Protein AF-A0AAW0GRR4-F1 (afdb_monomer_lite)

Sequence (316 aa):
MATAVLSPVVAAPPLFTPTDKYPTSPIISSPQASPIPPRPLRERCGVNMSLRLTTTISPVLGPWSPKAYTQPHRVSLPRRRKVTKRYFANIEKDDDETLVEKNETVIDLTEKSTPVFPGAPKEQDSHIQELIPGLFVAFSEGDPNAPQPGDSIEKPYSHVVNIAYPPTSEEEHKGSCNKFIVGYTQRLHITLPSSSRIAEGRPGLGLTDGHLRSIRDFIGEALPHSVASSTEESNIRVLITTPFGRPTDAMCAAGCYLAFVSGQRVESVLSYIDEEEEFLSIWKAEVSGDEMERAQKIAKAWSYLTQIAGPPPKLS

pLDDT: mean 76.17, std 19.94, range [32.03, 98.19]

Radius of gyration: 29.53 Å; chains: 1; bounding box: 97×89×65 Å

Foldseek 3Di:
DDDDDDDDDDDDDDDDDDDDDDDPDDDPDDDPDDDDPDDPPCVVVPDDDDDDDPDPPDPPPDPDDPPDDPPPDPPDDPPPDPPDPPDPPDPDDDDDDDDDDDDDDPDPPPDPPDPPDDPADDPPDQQWDDLFQQEIETADADDPPDDDPPADPVQHAQEEEEEYEDPPPDPPCEQHWDWDDDDNHTYIYGYFHPVQPDPDDQRAARHDLVRLLVLLQRVCVQAFLVNRPDPDRDSHHYYYYHHRSPLQHVLLSVLLNVCLRQVHQSVVSLVVLQPDPPHDPVNHPSYDPVSSVSSRCSSPDDDPCCVVNDDRDPPD

Organism: NCBI:txid2478898

Secondary structure (DSSP, 8-state):
--PPPPPP--PPPP------------------PPPPPPPPHHHHTT----------------------------------------------------------------------PPPPPPTT----EEEETTEEEEE--S-TTSPPTT-BTTB--SEEEEEEPPPTT-STTTT-EEEEEETTEEEEEEE--GGG--SSSPPP----HHHHHHHHHHHHHHS-HHHHT--S--S--EEEEE-TT-HHHHHHHHHHHHHHHH-S-HHHHHHHHHH-TTS-GGGTT-S-HHHHHHHHHHHTS--GGGGTS-SPP---

Structure (mmCIF, N/CA/C/O backbone):
data_AF-A0AAW0GRR4-F1
#
_entry.id   AF-A0AAW0GRR4-F1
#
loop_
_atom_site.group_PDB
_atom_site.id
_atom_site.type_symbol
_atom_site.label_atom_id
_atom_site.label_alt_id
_atom_site.label_comp_id
_atom_site.label_asym_id
_atom_site.label_entity_id
_atom_site.label_seq_id
_atom_site.pdbx_PDB_ins_code
_atom_site.Cartn_x
_atom_site.Cartn_y
_atom_site.Cartn_z
_atom_site.occupancy
_atom_site.B_iso_or_equiv
_atom_site.auth_seq_id
_atom_site.auth_comp_id
_atom_site.auth_asym_id
_atom_site.auth_atom_id
_atom_site.pdbx_PDB_model_num
ATOM 1 N N . MET A 1 1 ? -41.035 -22.185 21.046 1.00 39.38 1 MET A N 1
ATOM 2 C CA . MET A 1 1 ? -39.973 -21.507 20.273 1.00 39.38 1 MET A CA 1
ATOM 3 C C . MET A 1 1 ? -39.499 -22.485 19.219 1.00 39.38 1 MET A C 1
ATOM 5 O O . MET A 1 1 ? -39.148 -23.595 19.589 1.00 39.38 1 MET A O 1
ATOM 9 N N . ALA A 1 2 ? -39.594 -22.130 17.941 1.00 32.03 2 ALA A N 1
ATOM 10 C CA . ALA A 1 2 ? -39.215 -23.009 16.840 1.00 32.03 2 ALA A CA 1
ATOM 11 C C . ALA A 1 2 ? -37.982 -22.428 16.148 1.00 32.03 2 ALA A C 1
ATOM 13 O O . ALA A 1 2 ? -38.023 -21.307 15.646 1.00 32.03 2 ALA A O 1
ATOM 14 N N . THR A 1 3 ? -36.889 -23.181 16.162 1.00 45.88 3 THR A N 1
ATOM 15 C CA . THR A 1 3 ? -35.665 -22.905 15.414 1.00 45.88 3 THR A CA 1
ATOM 16 C C . THR A 1 3 ? -35.687 -23.735 14.135 1.00 45.88 3 THR A C 1
ATOM 18 O O . THR A 1 3 ? -35.803 -24.957 14.182 1.00 45.88 3 THR A O 1
ATOM 21 N N . ALA A 1 4 ? -35.600 -23.066 12.985 1.00 38.34 4 ALA A N 1
ATOM 22 C CA . ALA A 1 4 ? -35.431 -23.708 11.688 1.00 38.34 4 ALA A CA 1
ATOM 23 C C . ALA A 1 4 ? -33.966 -23.573 11.261 1.00 38.34 4 ALA A C 1
ATOM 25 O O . ALA A 1 4 ? -33.446 -22.462 11.164 1.00 38.34 4 ALA A O 1
ATOM 26 N N . VAL A 1 5 ? -33.312 -24.707 11.016 1.00 45.09 5 VAL A N 1
ATOM 27 C CA . VAL A 1 5 ? -31.967 -24.784 10.440 1.00 45.09 5 VAL A CA 1
ATOM 28 C C . VAL A 1 5 ? -32.126 -25.111 8.959 1.00 45.09 5 VAL A C 1
ATOM 30 O O . VAL A 1 5 ? -32.717 -26.129 8.607 1.00 45.09 5 VAL A O 1
ATOM 33 N N . LEU A 1 6 ? -31.626 -24.228 8.095 1.00 44.28 6 LEU A N 1
ATOM 34 C CA . LEU A 1 6 ? -31.531 -24.453 6.654 1.00 44.28 6 LEU A CA 1
ATOM 35 C C . LEU A 1 6 ? -30.116 -24.934 6.331 1.00 44.28 6 LEU A C 1
ATOM 37 O O . LEU A 1 6 ? -29.146 -24.219 6.572 1.00 44.28 6 LEU A O 1
ATOM 41 N N . SER A 1 7 ? -30.009 -26.136 5.772 1.00 39.19 7 SER A N 1
ATOM 42 C CA . SER A 1 7 ? -28.758 -26.679 5.239 1.00 39.19 7 SER A CA 1
ATOM 43 C C . SER A 1 7 ? -28.738 -26.525 3.714 1.00 39.19 7 SER A C 1
ATOM 45 O O . SER A 1 7 ? -29.735 -26.857 3.065 1.00 39.19 7 SER A O 1
ATOM 47 N N . PRO A 1 8 ? -27.641 -26.037 3.110 1.00 47.56 8 PRO A N 1
ATOM 48 C CA . PRO A 1 8 ? -27.531 -25.948 1.661 1.00 47.56 8 PRO A CA 1
ATOM 49 C C . PRO A 1 8 ? -27.324 -27.340 1.050 1.00 47.56 8 PRO A C 1
ATOM 51 O O . PRO A 1 8 ? -26.436 -28.089 1.455 1.00 47.56 8 PRO A O 1
ATOM 54 N N . VAL A 1 9 ? -28.138 -27.674 0.048 1.00 51.00 9 VAL A N 1
ATOM 55 C CA . VAL A 1 9 ? -27.954 -28.867 -0.787 1.00 51.00 9 VAL A CA 1
ATOM 56 C C . VAL A 1 9 ? -26.964 -28.513 -1.893 1.00 51.00 9 VAL A C 1
ATOM 58 O O . VAL A 1 9 ? -27.287 -27.758 -2.808 1.00 51.00 9 VAL A O 1
ATOM 61 N N . VAL A 1 10 ? -25.748 -29.046 -1.799 1.00 50.22 10 VAL A N 1
ATOM 62 C CA . VAL A 1 10 ? -24.740 -28.963 -2.861 1.00 50.22 10 VAL A CA 1
ATOM 63 C C . VAL A 1 10 ? -24.979 -30.127 -3.819 1.00 50.22 10 VAL A C 1
ATOM 65 O O . VAL A 1 10 ? -24.776 -31.285 -3.463 1.00 50.22 10 VAL A O 1
ATOM 68 N N . ALA A 1 11 ? -25.449 -29.829 -5.031 1.00 52.72 11 ALA A N 1
ATOM 69 C CA . ALA A 1 11 ? -25.570 -30.821 -6.092 1.00 52.72 11 ALA A CA 1
ATOM 70 C C . ALA A 1 11 ? -24.181 -31.112 -6.681 1.00 52.72 11 ALA A C 1
ATOM 72 O O . ALA A 1 11 ? -23.520 -30.210 -7.197 1.00 52.72 11 ALA A O 1
ATOM 73 N N . ALA A 1 12 ? -23.737 -32.366 -6.587 1.00 56.03 12 ALA A N 1
ATOM 74 C CA . ALA A 1 12 ? -22.479 -32.805 -7.175 1.00 56.03 12 ALA A CA 1
ATOM 75 C C . ALA A 1 12 ? -22.572 -32.813 -8.716 1.00 56.03 12 ALA A C 1
ATOM 77 O O . ALA A 1 12 ? -23.588 -33.261 -9.260 1.00 56.03 12 ALA A O 1
ATOM 78 N N . PRO A 1 13 ? -21.539 -32.339 -9.436 1.00 62.06 13 PRO A N 1
ATOM 79 C CA . PRO A 1 13 ? -21.505 -32.427 -10.889 1.00 62.06 13 PRO A CA 1
ATOM 80 C C . PRO A 1 13 ? -21.357 -33.891 -11.343 1.00 62.06 13 PRO A C 1
ATOM 82 O O . PRO A 1 13 ? -20.705 -34.687 -10.661 1.00 62.06 13 PRO A O 1
ATOM 85 N N . PRO A 1 14 ? -21.944 -34.268 -12.492 1.00 58.03 14 PRO A N 1
ATOM 86 C CA . PRO A 1 14 ? -21.833 -35.621 -13.016 1.00 58.03 14 PRO A CA 1
ATOM 87 C C . PRO A 1 14 ? -20.387 -35.946 -13.416 1.00 58.03 14 PRO A C 1
ATOM 89 O O . PRO A 1 14 ? -19.713 -35.162 -14.085 1.00 58.03 14 PRO A O 1
ATOM 92 N N . LEU A 1 15 ? -19.935 -37.136 -13.016 1.00 48.69 15 LEU A N 1
ATOM 93 C CA . LEU A 1 15 ? -18.668 -37.740 -13.424 1.00 48.69 15 LEU A CA 1
ATOM 94 C C . LEU A 1 15 ? -18.689 -38.029 -14.932 1.00 48.69 15 LEU A C 1
ATOM 96 O O . LEU A 1 15 ? -19.401 -38.923 -15.390 1.00 48.69 15 LEU A O 1
ATOM 100 N N . PHE A 1 16 ? -17.885 -37.293 -15.699 1.00 48.88 16 PHE A N 1
ATOM 101 C CA . PHE A 1 16 ? -17.581 -37.638 -17.085 1.00 48.88 16 PHE A CA 1
ATOM 102 C C . PHE A 1 16 ? -16.531 -38.749 -17.107 1.00 48.88 16 PHE A C 1
ATOM 104 O O . PHE A 1 16 ? -15.411 -38.568 -16.633 1.00 48.88 16 PHE A O 1
ATOM 111 N N . THR A 1 17 ? -16.892 -39.904 -17.662 1.00 58.47 17 THR A N 1
ATOM 112 C CA . THR A 1 17 ? -15.935 -40.966 -17.981 1.00 58.47 17 THR A CA 1
ATOM 113 C C . THR A 1 17 ? -15.393 -40.744 -19.397 1.00 58.47 17 THR A C 1
ATOM 115 O O . THR A 1 17 ? -16.183 -40.546 -20.326 1.00 58.47 17 THR A O 1
ATOM 118 N N . PRO A 1 18 ? -14.065 -40.755 -19.603 1.00 58.78 18 PRO A N 1
ATOM 119 C CA . PRO A 1 18 ? -13.485 -40.666 -20.932 1.00 58.78 18 PRO A CA 1
ATOM 120 C C . PRO A 1 18 ? -13.622 -42.037 -21.596 1.00 58.78 18 PRO A C 1
ATOM 122 O O . PRO A 1 18 ? -12.960 -42.997 -21.214 1.00 58.78 18 PRO A O 1
ATOM 125 N N . THR A 1 19 ? -14.527 -42.149 -22.565 1.00 54.28 19 THR A N 1
ATOM 126 C CA . THR A 1 19 ? -14.561 -43.304 -23.464 1.00 54.28 19 THR A CA 1
ATOM 127 C C . THR A 1 19 ? -13.901 -42.917 -24.777 1.00 54.28 19 THR A C 1
ATOM 129 O O . THR A 1 19 ? -14.426 -42.130 -25.562 1.00 54.28 19 THR A O 1
ATOM 132 N N . ASP A 1 20 ? -12.714 -43.483 -24.980 1.00 59.25 20 ASP A N 1
ATOM 133 C CA . ASP A 1 20 ? -12.003 -43.522 -26.248 1.00 59.25 20 ASP A CA 1
ATOM 134 C C . ASP A 1 20 ? -12.895 -44.085 -27.358 1.00 59.25 20 ASP A C 1
ATOM 136 O O . ASP A 1 20 ? -13.398 -45.207 -27.247 1.00 59.25 20 ASP A O 1
ATOM 140 N N . LYS A 1 21 ? -13.047 -43.311 -28.439 1.00 58.44 21 LYS A N 1
ATOM 141 C CA . LYS A 1 21 ? -13.133 -43.755 -29.843 1.00 58.44 21 LYS A CA 1
ATOM 142 C C . LYS A 1 21 ? -13.342 -42.536 -30.742 1.00 58.44 21 LYS A C 1
ATOM 144 O O . LYS A 1 21 ? -14.390 -41.900 -30.708 1.00 58.44 21 LYS A O 1
ATOM 149 N N . TYR A 1 22 ? -12.345 -42.235 -31.571 1.00 55.91 22 TYR A N 1
ATOM 150 C CA . TYR A 1 22 ? -12.467 -41.258 -32.653 1.00 55.91 22 TYR A CA 1
ATOM 151 C C . TYR A 1 22 ? -13.420 -41.796 -33.735 1.00 55.91 22 TYR A C 1
ATOM 153 O O . TYR A 1 22 ? -13.159 -42.874 -34.276 1.00 55.91 22 TYR A O 1
ATOM 161 N N . PRO A 1 23 ? -14.502 -41.083 -34.091 1.00 64.12 23 PRO A N 1
ATOM 162 C CA . PRO A 1 23 ? -15.338 -41.477 -35.213 1.00 64.12 23 PRO A CA 1
ATOM 163 C C . PRO A 1 23 ? -14.668 -41.085 -36.538 1.00 64.12 23 PRO A C 1
ATOM 165 O O . PRO A 1 23 ? -14.549 -39.911 -36.882 1.00 64.12 23 PRO A O 1
ATOM 168 N N . THR A 1 24 ? -14.257 -42.085 -37.315 1.00 61.34 24 THR A N 1
ATOM 169 C CA . THR A 1 24 ? -13.808 -41.966 -38.711 1.00 61.34 24 THR A CA 1
ATOM 170 C C . THR A 1 24 ? -15.008 -41.877 -39.657 1.00 61.34 24 THR A C 1
ATOM 172 O O . THR A 1 24 ? -15.271 -42.771 -40.457 1.00 61.34 24 THR A O 1
ATOM 175 N N . SER A 1 25 ? -15.790 -40.803 -39.548 1.00 66.06 25 SER A N 1
ATOM 176 C CA . SER A 1 25 ? -16.900 -40.517 -40.468 1.00 66.06 25 SER A CA 1
ATOM 177 C C . SER A 1 25 ? -16.607 -39.250 -41.280 1.00 66.06 25 SER A C 1
ATOM 179 O O . SER A 1 25 ? -16.108 -38.279 -40.709 1.00 66.06 25 SER A O 1
ATOM 181 N N . PRO A 1 26 ? -16.892 -39.227 -42.596 1.00 62.31 26 PRO A N 1
ATOM 182 C CA . PRO A 1 26 ? -16.639 -38.062 -43.433 1.00 62.31 26 PRO A CA 1
ATOM 183 C C . PRO A 1 26 ? -17.524 -36.887 -43.003 1.00 62.31 26 PRO A C 1
ATOM 185 O O . PRO A 1 26 ? -18.707 -37.052 -42.708 1.00 62.31 26 PRO A O 1
ATOM 188 N N . ILE A 1 27 ? -16.918 -35.700 -42.962 1.00 60.47 27 ILE A N 1
ATOM 189 C CA . ILE A 1 27 ? -17.528 -34.439 -42.535 1.00 60.47 27 ILE A CA 1
ATOM 190 C C . ILE A 1 27 ? -18.665 -34.089 -43.502 1.00 60.47 27 ILE A C 1
ATOM 192 O O . ILE A 1 27 ? -18.443 -33.521 -44.569 1.00 60.47 27 ILE A O 1
ATOM 196 N N . ILE A 1 28 ? -19.896 -34.431 -43.125 1.00 56.56 28 ILE A N 1
ATOM 197 C CA . ILE A 1 28 ? -21.098 -33.835 -43.703 1.00 56.56 28 ILE A CA 1
ATOM 198 C C . ILE A 1 28 ? -21.178 -32.427 -43.115 1.00 56.56 28 ILE A C 1
ATOM 200 O O . ILE A 1 28 ? -21.375 -32.249 -41.912 1.00 56.56 28 ILE A O 1
ATOM 204 N N . SER A 1 29 ? -20.950 -31.421 -43.956 1.00 54.81 29 SER A N 1
ATOM 205 C CA . SER A 1 29 ? -21.044 -30.010 -43.601 1.00 54.81 29 SER A CA 1
ATOM 206 C C . SER A 1 29 ? -22.485 -29.664 -43.227 1.00 54.81 29 SER A C 1
ATOM 208 O O . SER A 1 29 ? -23.318 -29.359 -44.078 1.00 54.81 29 SER A O 1
ATOM 210 N N . SER A 1 30 ? -22.785 -29.714 -41.928 1.00 62.62 30 SER A N 1
ATOM 211 C CA . SER A 1 30 ? -24.017 -29.142 -41.390 1.00 62.62 30 SER A CA 1
ATOM 212 C C . SER A 1 30 ? -24.084 -27.649 -41.728 1.00 62.62 30 SER A C 1
ATOM 214 O O . SER A 1 30 ? -23.067 -26.956 -41.615 1.00 62.62 30 SER A O 1
ATOM 216 N N . PRO A 1 31 ? -25.260 -27.127 -42.119 1.00 64.62 31 PRO A N 1
ATOM 217 C CA . PRO A 1 31 ? -25.434 -25.701 -42.349 1.00 64.62 31 PRO A CA 1
ATOM 218 C C . PRO A 1 31 ? -25.068 -24.946 -41.068 1.00 64.62 31 PRO A C 1
ATOM 220 O O . PRO A 1 31 ? -25.567 -25.266 -39.988 1.00 64.62 31 PRO A O 1
ATOM 223 N N . GLN A 1 32 ? -24.155 -23.977 -41.186 1.00 64.31 32 GLN A N 1
ATOM 224 C CA . GLN A 1 32 ? -23.731 -23.135 -40.072 1.00 64.31 32 GLN A CA 1
ATOM 225 C C . GLN A 1 32 ? -24.965 -22.496 -39.433 1.00 64.31 32 GLN A C 1
ATOM 227 O O . GLN A 1 32 ? -25.638 -21.667 -40.048 1.00 64.31 32 GLN A O 1
ATOM 232 N N . ALA A 1 33 ? -25.270 -22.903 -38.200 1.00 67.25 33 ALA A N 1
ATOM 233 C CA . ALA A 1 33 ? -26.295 -22.255 -37.407 1.00 67.25 33 ALA A CA 1
ATOM 234 C C . ALA A 1 33 ? -25.909 -20.780 -37.252 1.00 67.25 33 ALA A C 1
ATOM 236 O O . ALA A 1 33 ? -24.801 -20.453 -36.821 1.00 67.25 33 ALA A O 1
ATOM 237 N N . SER A 1 34 ? -26.823 -19.898 -37.647 1.00 72.12 34 SER A N 1
ATOM 238 C CA . SER A 1 34 ? -26.672 -18.454 -37.517 1.00 72.12 34 SER A CA 1
ATOM 239 C C . SER A 1 34 ? -26.266 -18.083 -36.083 1.00 72.12 34 SER A C 1
ATOM 241 O O . SER A 1 34 ? -26.811 -18.664 -35.138 1.00 72.12 34 SER A O 1
ATOM 243 N N . PRO A 1 35 ? -25.320 -17.141 -35.910 1.00 71.31 35 PRO A N 1
ATOM 244 C CA . PRO A 1 35 ? -24.741 -16.820 -34.615 1.00 71.31 35 PRO A CA 1
ATOM 245 C C . PRO A 1 35 ? -25.841 -16.448 -33.626 1.00 71.31 35 PRO A C 1
ATOM 247 O O . PRO A 1 35 ? -26.603 -15.504 -33.837 1.00 71.31 35 PRO A O 1
ATOM 250 N N . ILE A 1 36 ? -25.929 -17.228 -32.548 1.00 78.31 36 ILE A N 1
ATOM 251 C CA . ILE A 1 36 ? -26.857 -16.968 -31.453 1.00 78.31 36 ILE A CA 1
ATOM 252 C C . ILE A 1 36 ? -26.488 -15.593 -30.880 1.00 78.31 36 ILE A C 1
ATOM 254 O O . ILE A 1 36 ? -25.320 -15.385 -30.533 1.00 78.31 36 ILE A O 1
ATOM 258 N N . PRO A 1 37 ? -27.438 -14.645 -30.789 1.00 75.75 37 PRO A N 1
ATOM 259 C CA . PRO A 1 37 ? -27.154 -13.335 -30.231 1.00 75.75 37 PRO A CA 1
ATOM 260 C C . PRO A 1 37 ? -26.604 -13.504 -28.808 1.00 75.75 37 PRO A C 1
ATOM 262 O O . PRO A 1 37 ? -27.131 -14.317 -28.038 1.00 75.75 37 PRO A O 1
ATOM 265 N N . PRO A 1 38 ? -25.527 -12.784 -28.450 1.00 74.75 38 PRO A N 1
ATOM 266 C CA . PRO A 1 38 ? -24.905 -12.935 -27.147 1.00 74.75 38 PRO A CA 1
ATOM 267 C C . PRO A 1 38 ? -25.936 -12.636 -26.062 1.00 74.75 38 PRO A C 1
ATOM 269 O O . PRO A 1 38 ? -26.543 -11.564 -26.039 1.00 74.75 38 PRO A O 1
ATOM 272 N N . ARG A 1 39 ? -26.130 -13.600 -25.157 1.00 75.00 39 ARG A N 1
ATOM 273 C CA . ARG A 1 39 ? -26.975 -13.402 -23.979 1.00 75.00 39 ARG A CA 1
ATOM 274 C C . ARG A 1 39 ? -26.454 -12.205 -23.178 1.00 75.00 39 ARG A C 1
ATOM 276 O O . ARG A 1 39 ? -25.231 -12.055 -23.047 1.00 75.00 39 ARG A O 1
ATOM 283 N N . PRO A 1 40 ? -27.345 -11.357 -22.640 1.00 77.00 40 PRO A N 1
ATOM 284 C CA . PRO A 1 40 ? -26.937 -10.207 -21.850 1.00 77.00 40 PRO A CA 1
ATOM 285 C C . PRO A 1 40 ? -26.060 -10.649 -20.671 1.00 77.00 40 PRO A C 1
ATOM 287 O O . PRO A 1 40 ? -26.269 -11.707 -20.080 1.00 77.00 40 PRO A O 1
ATOM 290 N N . LEU A 1 41 ? -25.077 -9.817 -20.315 1.00 61.84 41 LEU A N 1
ATOM 291 C CA . LEU A 1 41 ? -24.061 -10.084 -19.282 1.00 61.84 41 LEU A CA 1
ATOM 292 C C . LEU A 1 41 ? -24.653 -10.609 -17.960 1.00 61.84 41 LEU A C 1
ATOM 294 O O . LEU A 1 41 ? -24.085 -11.501 -17.336 1.00 61.84 41 LEU A O 1
ATOM 298 N N . ARG A 1 42 ? -25.844 -10.119 -17.593 1.00 62.34 42 ARG A N 1
ATOM 299 C CA . ARG A 1 42 ? -26.603 -10.548 -16.409 1.00 62.34 42 ARG A CA 1
ATOM 300 C C . ARG A 1 42 ? -26.878 -12.056 -16.376 1.00 62.34 42 ARG A C 1
ATOM 302 O O . ARG A 1 42 ? -26.789 -12.657 -15.314 1.00 62.34 42 ARG A O 1
ATOM 309 N N . GLU A 1 43 ? -27.177 -12.666 -17.521 1.00 72.69 43 GLU A N 1
ATOM 310 C CA . GLU A 1 43 ? -27.446 -14.107 -17.625 1.00 72.69 43 GLU A CA 1
ATOM 311 C C . GLU A 1 43 ? -26.160 -14.941 -17.599 1.00 72.69 43 GLU A C 1
ATOM 313 O O . GLU A 1 43 ? -26.178 -16.086 -17.156 1.00 72.69 43 GLU A O 1
ATOM 318 N N . ARG A 1 44 ? -25.030 -14.370 -18.041 1.00 73.44 44 ARG A N 1
ATOM 319 C CA . ARG A 1 44 ? -23.730 -15.062 -18.076 1.00 73.44 44 ARG A CA 1
ATOM 320 C C . ARG A 1 44 ? -23.072 -15.156 -16.703 1.00 73.44 44 ARG A C 1
ATOM 322 O O . ARG A 1 44 ? -22.339 -16.105 -16.458 1.00 73.44 44 ARG A O 1
ATOM 329 N N . CYS A 1 45 ? -23.330 -14.195 -15.819 1.00 71.38 45 CYS A N 1
ATOM 330 C CA . CYS A 1 45 ? -22.718 -14.161 -14.490 1.00 71.38 45 CYS A CA 1
ATOM 331 C C . CYS A 1 45 ? -23.489 -14.965 -13.429 1.00 71.38 45 CYS A C 1
ATOM 333 O O . CYS A 1 45 ? -23.029 -15.037 -12.297 1.00 71.38 45 CYS A O 1
ATOM 335 N N . GLY A 1 46 ? -24.660 -15.537 -13.745 1.00 61.72 46 GLY A N 1
ATOM 336 C CA . GLY A 1 46 ? -25.451 -16.314 -12.777 1.00 61.72 46 GLY A CA 1
ATOM 337 C C . GLY A 1 46 ? -25.958 -15.512 -11.566 1.00 61.72 46 GLY A C 1
ATOM 338 O O . GLY A 1 46 ? -26.480 -16.095 -10.619 1.00 61.72 46 GLY A O 1
ATOM 339 N N . VAL A 1 47 ? -25.831 -14.179 -11.579 1.00 56.16 47 VAL A N 1
ATOM 340 C CA . VAL A 1 47 ? -26.215 -13.318 -10.455 1.00 56.16 47 VAL A CA 1
ATOM 341 C C . VAL A 1 47 ? -27.661 -12.860 -10.623 1.00 56.16 47 VAL A C 1
ATOM 343 O O . VAL A 1 47 ? -27.960 -11.864 -11.288 1.00 56.16 47 VAL A O 1
ATOM 346 N N . ASN A 1 48 ? -28.578 -13.568 -9.969 1.00 58.97 48 ASN A N 1
ATOM 347 C CA . ASN A 1 48 ? -29.944 -13.100 -9.764 1.00 58.97 48 ASN A CA 1
ATOM 348 C C . ASN A 1 48 ? -30.033 -12.342 -8.433 1.00 58.97 48 ASN A C 1
ATOM 350 O O . ASN A 1 48 ? -30.226 -12.939 -7.379 1.00 58.97 48 ASN A O 1
ATOM 354 N N . MET A 1 49 ? -29.921 -11.011 -8.473 1.00 57.84 49 MET A N 1
ATOM 355 C CA . MET A 1 49 ? -30.301 -10.167 -7.335 1.00 57.84 49 MET A CA 1
ATOM 356 C C . MET A 1 49 ? -31.820 -9.963 -7.320 1.00 57.84 49 MET A C 1
ATOM 358 O O . MET A 1 49 ? -32.384 -9.347 -8.227 1.00 57.84 49 MET A O 1
ATOM 362 N N . SER A 1 50 ? -32.468 -10.463 -6.270 1.00 56.62 50 SER A N 1
ATOM 363 C CA . SER A 1 50 ? -33.862 -10.179 -5.925 1.00 56.62 50 SER A CA 1
ATOM 364 C C . SER A 1 50 ? -33.881 -9.164 -4.782 1.00 56.62 50 SER A C 1
ATOM 366 O O . SER A 1 50 ? -33.675 -9.523 -3.624 1.00 56.62 50 SER A O 1
ATOM 368 N N . LEU A 1 51 ? -34.138 -7.895 -5.098 1.00 51.09 51 LEU A N 1
ATOM 369 C CA . LEU A 1 51 ? -34.382 -6.858 -4.095 1.00 51.09 51 LEU A CA 1
ATOM 370 C C . LEU A 1 51 ? -35.844 -6.924 -3.652 1.00 51.09 51 LEU A C 1
ATOM 372 O O . LEU A 1 51 ? -36.747 -6.521 -4.384 1.00 51.09 51 LEU A O 1
ATOM 376 N N . ARG A 1 52 ? -36.080 -7.433 -2.441 1.00 56.66 52 ARG A N 1
ATOM 377 C CA . ARG A 1 52 ? -37.399 -7.405 -1.807 1.00 56.66 52 ARG A CA 1
ATOM 378 C C . ARG A 1 52 ? -37.498 -6.141 -0.958 1.00 56.66 52 ARG A C 1
ATOM 380 O O . ARG A 1 52 ? -37.031 -6.108 0.173 1.00 56.66 52 ARG A O 1
ATOM 387 N N . LEU A 1 53 ? -38.072 -5.087 -1.531 1.00 50.34 53 LEU A N 1
ATOM 388 C CA . LEU A 1 53 ? -38.333 -3.840 -0.818 1.00 50.34 53 LEU A CA 1
ATOM 389 C C . LEU A 1 53 ? -39.651 -3.976 -0.054 1.00 50.34 53 LEU A C 1
ATOM 391 O O . LEU A 1 53 ? -40.729 -3.931 -0.642 1.00 50.34 53 LEU A O 1
ATOM 395 N N . THR A 1 54 ? -39.574 -4.159 1.261 1.00 57.28 54 THR A N 1
ATOM 396 C CA . THR A 1 54 ? -40.726 -3.991 2.151 1.00 57.28 54 THR A CA 1
ATOM 397 C C . THR A 1 54 ? -40.864 -2.512 2.470 1.00 57.28 54 THR A C 1
ATOM 399 O O . THR A 1 54 ? -40.329 -2.027 3.465 1.00 57.28 54 THR A O 1
ATOM 402 N N . THR A 1 55 ? -41.538 -1.769 1.599 1.00 52.88 55 THR A N 1
ATOM 403 C CA . THR A 1 55 ? -41.938 -0.404 1.923 1.00 52.88 55 THR A CA 1
ATOM 404 C C . THR A 1 55 ? -43.212 -0.472 2.761 1.00 52.88 55 THR A C 1
ATOM 406 O O . THR A 1 55 ? -44.271 -0.892 2.299 1.00 52.88 55 THR A O 1
ATOM 409 N N . THR A 1 56 ? -43.121 -0.073 4.027 1.00 52.53 56 THR A N 1
ATOM 410 C CA . THR A 1 56 ? -44.275 0.195 4.893 1.00 52.53 56 THR A CA 1
ATOM 411 C C . THR A 1 56 ? -44.918 1.512 4.463 1.00 52.53 56 THR A C 1
ATOM 413 O O . THR A 1 56 ? -44.877 2.521 5.161 1.00 52.53 56 THR A O 1
ATOM 416 N N . ILE A 1 57 ? -45.486 1.528 3.256 1.00 57.34 57 ILE A N 1
ATOM 417 C CA . ILE A 1 57 ? -46.323 2.637 2.811 1.00 57.34 57 ILE A CA 1
ATOM 418 C C . ILE A 1 57 ? -47.656 2.464 3.531 1.00 57.34 57 ILE A C 1
ATOM 420 O O . ILE A 1 57 ? -48.444 1.578 3.205 1.00 57.34 57 ILE A O 1
ATOM 424 N N . SER A 1 58 ? -47.872 3.290 4.553 1.00 55.25 58 SER A N 1
ATOM 425 C CA . SER A 1 58 ? -49.182 3.458 5.177 1.00 55.25 58 SER A CA 1
ATOM 426 C C . SER A 1 58 ? -50.214 3.765 4.081 1.00 55.25 58 SER A C 1
ATOM 428 O O . SER A 1 58 ? -49.944 4.637 3.246 1.00 55.25 58 SER A O 1
ATOM 430 N N . PRO A 1 59 ? -51.363 3.066 4.022 1.00 56.69 59 PRO A N 1
ATOM 431 C CA . PRO A 1 59 ? -52.390 3.333 3.028 1.00 56.69 59 PRO A CA 1
ATOM 432 C C . PRO A 1 59 ? -53.012 4.703 3.313 1.00 56.69 59 PRO A C 1
ATOM 434 O O . PRO A 1 59 ? -53.963 4.836 4.080 1.00 56.69 59 PRO A O 1
ATOM 437 N N . VAL A 1 60 ? -52.465 5.746 2.691 1.00 55.12 60 VAL A N 1
ATOM 438 C CA . VAL A 1 60 ? -53.121 7.049 2.630 1.00 55.12 60 VAL A CA 1
ATOM 439 C C . VAL A 1 60 ? -54.336 6.885 1.719 1.00 55.12 60 VAL A C 1
ATOM 441 O O . VAL A 1 60 ? -54.221 6.851 0.495 1.00 55.12 60 VAL A O 1
ATOM 444 N N . LEU A 1 61 ? -55.503 6.738 2.346 1.00 55.88 61 LEU A N 1
ATOM 445 C CA . LEU A 1 61 ? -56.829 6.818 1.736 1.00 55.88 61 LEU A CA 1
ATOM 446 C C . LEU A 1 61 ? -57.047 8.242 1.203 1.00 55.88 61 LEU A C 1
ATOM 448 O O . LEU A 1 61 ? -57.645 9.088 1.861 1.00 55.88 61 LEU A O 1
ATOM 452 N N . GLY A 1 62 ? -56.519 8.518 0.015 1.00 69.75 62 GLY A N 1
ATOM 453 C CA . GLY A 1 62 ? -56.790 9.731 -0.747 1.00 69.75 62 GLY A CA 1
ATOM 454 C C . GLY A 1 62 ? -57.257 9.371 -2.160 1.00 69.75 62 GLY A C 1
ATOM 455 O O . GLY A 1 62 ? -56.736 8.415 -2.737 1.00 69.75 62 GLY A O 1
ATOM 456 N N . PRO A 1 63 ? -58.231 10.097 -2.740 1.00 58.53 63 PRO A N 1
ATOM 457 C CA . PRO A 1 63 ? -58.721 9.825 -4.085 1.00 58.53 63 PRO A CA 1
ATOM 458 C C . PRO A 1 63 ? -57.601 10.062 -5.102 1.00 58.53 63 PRO A C 1
ATOM 460 O O . PRO A 1 63 ? -57.161 11.187 -5.343 1.00 58.53 63 PRO A O 1
ATOM 463 N N . TRP A 1 64 ? -57.124 8.966 -5.686 1.00 47.78 64 TRP A N 1
ATOM 464 C CA . TRP A 1 64 ? -56.090 8.954 -6.709 1.00 47.78 64 TRP A CA 1
ATOM 465 C C . TRP A 1 64 ? -56.674 9.540 -8.002 1.00 47.78 64 TRP A C 1
ATOM 467 O O . TRP A 1 64 ? -57.439 8.894 -8.715 1.00 47.78 64 TRP A O 1
ATOM 477 N N . SER A 1 65 ? -56.375 10.811 -8.272 1.00 59.41 65 SER A N 1
ATOM 478 C CA . SER A 1 65 ? -56.727 11.469 -9.531 1.00 59.41 65 SER A CA 1
ATOM 479 C C . SER A 1 65 ? -55.712 11.053 -10.604 1.00 59.41 65 SER A C 1
ATOM 481 O O . SER A 1 65 ? -54.519 11.311 -10.418 1.00 59.41 65 SER A O 1
ATOM 483 N N . PRO A 1 66 ? -56.135 10.443 -11.730 1.00 60.94 66 PRO A N 1
ATOM 484 C CA . PRO A 1 66 ? -55.247 10.084 -12.829 1.00 60.94 66 PRO A CA 1
ATOM 485 C C . PRO A 1 66 ? -54.908 11.348 -13.630 1.00 60.94 66 PRO A C 1
ATOM 487 O O . PRO A 1 66 ? -55.381 11.564 -14.745 1.00 60.94 66 PRO A O 1
ATOM 490 N N . LYS A 1 67 ? -54.112 12.243 -13.042 1.00 54.34 67 LYS A N 1
ATOM 491 C CA . LYS A 1 67 ? -53.548 13.384 -13.759 1.00 54.34 67 LYS A CA 1
ATOM 492 C C . LYS A 1 67 ? -52.361 12.895 -14.573 1.00 54.34 67 LYS A C 1
ATOM 494 O O . LYS A 1 67 ? -51.312 12.606 -14.016 1.00 54.34 67 LYS A O 1
ATOM 499 N N . ALA A 1 68 ? -52.638 12.774 -15.872 1.00 49.78 68 ALA A N 1
ATOM 500 C CA . ALA A 1 68 ? -51.767 12.844 -17.039 1.00 49.78 68 ALA A CA 1
ATOM 501 C C . ALA A 1 68 ? -50.295 12.477 -16.821 1.00 49.78 68 ALA A C 1
ATOM 503 O O . ALA A 1 68 ? -49.587 13.129 -16.064 1.00 49.78 68 ALA A O 1
ATOM 504 N N . TYR A 1 69 ? -49.830 11.504 -17.607 1.00 54.41 69 TYR A N 1
ATOM 505 C CA . TYR A 1 69 ? -48.420 11.270 -17.901 1.00 54.41 69 TYR A CA 1
ATOM 506 C C . TYR A 1 69 ? -47.716 12.590 -18.250 1.00 54.41 69 TYR A C 1
ATOM 508 O O . TYR A 1 69 ? -47.634 12.990 -19.413 1.00 54.41 69 TYR A O 1
ATOM 516 N N . THR A 1 70 ? -47.179 13.268 -17.242 1.00 52.78 70 THR A N 1
ATOM 517 C CA . THR A 1 70 ? -46.163 14.287 -17.421 1.00 52.78 70 THR A CA 1
ATOM 518 C C . THR A 1 70 ? -44.956 13.510 -17.903 1.00 52.78 70 THR A C 1
ATOM 520 O O . THR A 1 70 ? -44.294 12.822 -17.123 1.00 52.78 70 THR A O 1
ATOM 523 N N . GLN A 1 71 ? -44.721 13.533 -19.217 1.00 63.47 71 GLN A N 1
ATOM 524 C CA . GLN A 1 71 ? -43.466 13.034 -19.753 1.00 63.47 71 GLN A CA 1
ATOM 525 C C . GLN A 1 71 ? -42.340 13.643 -18.918 1.00 63.47 71 GLN A C 1
ATOM 527 O O . GLN A 1 71 ? -42.414 14.842 -18.627 1.00 63.47 71 GLN A O 1
ATOM 532 N N . PRO A 1 72 ? -41.332 12.856 -18.505 1.00 57.97 72 PRO A N 1
ATOM 533 C CA . PRO A 1 72 ? -40.181 13.398 -17.814 1.00 57.97 72 PRO A CA 1
ATOM 534 C C . PRO A 1 72 ? -39.580 14.455 -18.731 1.00 57.97 72 PRO A C 1
ATOM 536 O O . PRO A 1 72 ? -38.951 14.157 -19.750 1.00 57.97 72 PRO A O 1
ATOM 539 N N . HIS A 1 73 ? -39.867 15.710 -18.394 1.00 46.81 73 HIS A N 1
ATOM 540 C CA . HIS A 1 73 ? -39.295 16.874 -19.025 1.00 46.81 73 HIS A CA 1
ATOM 541 C C . HIS A 1 73 ? -37.793 16.616 -19.003 1.00 46.81 73 HIS A C 1
ATOM 543 O O . HIS A 1 73 ? -37.250 16.295 -17.944 1.00 46.81 73 HIS A O 1
ATOM 549 N N . ARG A 1 74 ? -37.150 16.644 -20.177 1.00 48.53 74 ARG A N 1
ATOM 550 C CA . ARG A 1 74 ? -35.706 16.447 -20.354 1.00 48.53 74 ARG A CA 1
ATOM 551 C C . ARG A 1 74 ? -34.966 17.558 -19.605 1.00 48.53 74 ARG A C 1
ATOM 553 O O . ARG A 1 74 ? -34.513 18.534 -20.192 1.00 48.53 74 ARG A O 1
ATOM 560 N N . VAL A 1 75 ? -34.919 17.447 -18.288 1.00 44.91 75 VAL A N 1
ATOM 561 C CA . VAL A 1 75 ? -34.321 18.407 -17.378 1.00 44.91 75 VAL A CA 1
ATOM 562 C C . VAL A 1 75 ? -32.855 18.038 -17.323 1.00 44.91 75 VAL A C 1
ATOM 564 O O . VAL A 1 75 ? -32.446 17.084 -16.672 1.00 44.91 75 VAL A O 1
ATOM 567 N N . SER A 1 76 ? -32.105 18.780 -18.136 1.00 52.41 76 SER A N 1
ATOM 568 C CA . SER A 1 76 ? -30.727 19.181 -17.882 1.00 52.41 76 SER A CA 1
ATOM 569 C C . SER A 1 76 ? -29.864 18.117 -17.208 1.00 52.41 76 SER A C 1
ATOM 571 O O . SER A 1 76 ? -29.585 18.186 -16.009 1.00 52.41 76 SER A O 1
ATOM 573 N N . LEU A 1 77 ? -29.332 17.202 -18.020 1.00 58.38 77 LEU A N 1
ATOM 574 C CA . LEU A 1 77 ? -28.027 16.631 -17.700 1.00 58.38 77 LEU A CA 1
ATOM 575 C C . LEU A 1 77 ? -27.088 17.792 -17.324 1.00 58.38 77 LEU A C 1
ATOM 577 O O . LEU A 1 77 ? -27.124 18.822 -18.013 1.00 58.38 77 LEU A O 1
ATOM 581 N N . PRO A 1 78 ? -26.274 17.669 -16.261 1.00 52.06 78 PRO A N 1
ATOM 582 C CA . PRO A 1 78 ? -25.341 18.712 -15.870 1.00 52.06 78 PRO A CA 1
ATOM 583 C C . PRO A 1 78 ? -24.517 19.108 -17.092 1.00 52.06 78 PRO A C 1
ATOM 585 O O . PRO A 1 78 ? -23.743 18.313 -17.628 1.00 52.06 78 PRO A O 1
ATOM 588 N N . ARG A 1 79 ? -24.742 20.327 -17.591 1.00 59.53 79 ARG A N 1
ATOM 589 C CA . ARG A 1 79 ? -24.036 20.862 -18.752 1.00 59.53 79 ARG A CA 1
ATOM 590 C C . ARG A 1 79 ? -22.556 20.861 -18.393 1.00 59.53 79 ARG A C 1
ATOM 592 O O . ARG A 1 79 ? -22.130 21.655 -17.558 1.00 59.53 79 ARG A O 1
ATOM 599 N N . ARG A 1 80 ? -21.809 19.929 -18.994 1.00 52.41 80 ARG A N 1
ATOM 600 C CA . ARG A 1 80 ? -20.358 19.747 -18.879 1.00 52.41 80 ARG A CA 1
ATOM 601 C C . ARG A 1 80 ? -19.689 21.122 -18.876 1.00 52.41 80 ARG A C 1
ATOM 603 O O . ARG A 1 80 ? -19.590 21.765 -19.922 1.00 52.41 80 ARG A O 1
ATOM 610 N N . ARG A 1 81 ? -19.295 21.610 -17.696 1.00 56.47 81 ARG A N 1
ATOM 611 C CA . ARG A 1 81 ? -18.538 22.859 -17.585 1.00 56.47 81 ARG A CA 1
ATOM 612 C C . ARG A 1 81 ? -17.226 22.620 -18.325 1.00 56.47 81 ARG A C 1
ATOM 614 O O . ARG A 1 81 ? -16.522 21.657 -18.028 1.00 56.47 81 ARG A O 1
ATOM 621 N N . LYS A 1 82 ? -16.939 23.443 -19.338 1.00 49.59 82 LYS A N 1
ATOM 622 C CA . LYS A 1 82 ? -15.621 23.462 -19.975 1.00 49.59 82 LYS A CA 1
ATOM 623 C C . LYS A 1 82 ? -14.619 23.738 -18.860 1.00 49.59 82 LYS A C 1
ATOM 625 O O . LYS A 1 82 ? -14.688 24.786 -18.228 1.00 49.59 82 LYS A O 1
ATOM 630 N N . VAL A 1 83 ? -13.747 22.775 -18.586 1.00 41.78 83 VAL A N 1
ATOM 631 C CA . VAL A 1 83 ? -12.604 22.987 -17.705 1.00 41.78 83 VAL A CA 1
ATOM 632 C C . VAL A 1 83 ? -11.701 23.968 -18.441 1.00 41.78 83 VAL A C 1
ATOM 634 O O . VAL A 1 83 ? -11.028 23.602 -19.403 1.00 41.78 83 VAL A O 1
ATOM 637 N N . THR A 1 84 ? -11.760 25.239 -18.056 1.00 39.75 84 THR A N 1
ATOM 638 C CA . THR A 1 84 ? -10.773 26.228 -18.472 1.00 39.75 84 THR A CA 1
ATOM 639 C C . THR A 1 84 ? -9.449 25.771 -17.876 1.00 39.75 84 THR A C 1
ATOM 641 O O . THR A 1 84 ? -9.316 25.699 -16.654 1.00 39.75 84 THR A O 1
ATOM 644 N N . LYS A 1 85 ? -8.499 25.383 -18.734 1.00 39.91 85 LYS A N 1
ATOM 645 C CA . LYS A 1 85 ? -7.125 25.085 -18.328 1.00 39.91 85 LYS A CA 1
ATOM 646 C C . LYS A 1 85 ? -6.595 26.310 -17.585 1.00 39.91 85 LYS A C 1
ATOM 648 O O . LYS A 1 85 ? -6.378 27.350 -18.200 1.00 39.91 85 LYS A O 1
ATOM 653 N N . ARG A 1 86 ? -6.437 26.201 -16.265 1.00 34.62 86 ARG A N 1
ATOM 654 C CA . ARG A 1 86 ? -5.609 27.141 -15.516 1.00 34.62 86 ARG A CA 1
ATOM 655 C C . ARG A 1 86 ? -4.173 26.779 -15.857 1.00 34.62 86 ARG A C 1
ATOM 657 O O . ARG A 1 86 ? -3.653 25.783 -15.368 1.00 34.62 86 ARG A O 1
ATOM 664 N N . TYR A 1 87 ? -3.594 27.538 -16.776 1.00 39.03 87 TYR A N 1
ATOM 665 C CA . TYR A 1 87 ? -2.150 27.665 -16.850 1.00 39.03 87 TYR A CA 1
ATOM 666 C C . TYR A 1 87 ? -1.738 28.338 -15.543 1.00 39.03 87 TYR A C 1
ATOM 668 O O . TYR A 1 87 ? -2.244 29.416 -15.228 1.00 39.03 87 TYR A O 1
ATOM 676 N N . PHE A 1 88 ? -0.918 27.660 -14.744 1.00 36.66 88 PHE A N 1
ATOM 677 C CA . PHE A 1 88 ? -0.216 28.323 -13.657 1.00 36.66 88 PHE A CA 1
ATOM 678 C C . PHE A 1 88 ? 0.702 29.339 -14.327 1.00 36.66 88 PHE A C 1
ATOM 680 O O . PHE A 1 88 ? 1.637 28.971 -15.034 1.00 36.66 88 PHE A O 1
ATOM 687 N N . ALA A 1 89 ? 0.305 30.605 -14.223 1.00 38.19 89 ALA A N 1
ATOM 688 C CA . ALA A 1 89 ? 1.115 31.721 -14.645 1.00 38.19 89 ALA A CA 1
ATOM 689 C C . ALA A 1 89 ? 2.410 31.687 -13.836 1.00 38.19 89 ALA A C 1
ATOM 691 O O . ALA A 1 89 ? 2.392 31.434 -12.629 1.00 38.19 89 ALA A O 1
ATOM 692 N N . ASN A 1 90 ? 3.498 31.885 -14.568 1.00 38.66 90 ASN A N 1
ATOM 693 C CA . ASN A 1 90 ? 4.847 32.062 -14.078 1.00 38.66 90 ASN A CA 1
ATOM 694 C C . ASN A 1 90 ? 4.855 32.929 -12.818 1.00 38.66 90 ASN A C 1
ATOM 696 O O . ASN A 1 90 ? 4.254 34.002 -12.793 1.00 38.66 90 ASN A O 1
ATOM 700 N N . ILE A 1 91 ? 5.561 32.450 -11.798 1.00 43.72 91 ILE A N 1
ATOM 701 C CA . ILE A 1 91 ? 6.044 33.292 -10.712 1.00 43.72 91 ILE A CA 1
ATOM 702 C C . ILE A 1 91 ? 7.083 34.214 -11.355 1.00 43.72 91 ILE A C 1
ATOM 704 O O . ILE A 1 91 ? 8.219 33.814 -11.614 1.00 43.72 91 ILE A O 1
ATOM 708 N N . GLU A 1 92 ? 6.635 35.413 -11.715 1.00 44.47 92 GLU A N 1
ATOM 709 C CA . GLU A 1 92 ? 7.505 36.552 -11.960 1.00 44.47 92 GLU A CA 1
ATOM 710 C C . GLU A 1 92 ? 8.154 36.931 -10.625 1.00 44.47 92 GLU A C 1
ATOM 712 O O . GLU A 1 92 ? 7.493 37.250 -9.639 1.00 44.47 92 GLU A O 1
ATOM 717 N N . LYS A 1 93 ? 9.461 36.682 -10.609 1.00 48.19 93 LYS A N 1
ATOM 718 C CA . LYS A 1 93 ? 10.554 37.557 -10.180 1.00 48.19 93 LYS A CA 1
ATOM 719 C C . LYS A 1 93 ? 10.207 39.010 -9.800 1.00 48.19 93 LYS A C 1
ATOM 721 O O . LYS A 1 93 ? 9.282 39.588 -10.362 1.00 48.19 93 LYS A O 1
ATOM 726 N N . ASP A 1 94 ? 11.118 39.552 -8.983 1.00 41.47 94 ASP A N 1
ATOM 727 C CA . ASP A 1 94 ? 11.386 40.970 -8.668 1.00 41.47 94 ASP A CA 1
ATOM 728 C C . ASP A 1 94 ? 10.593 41.506 -7.454 1.00 41.47 94 ASP A C 1
ATOM 730 O O . ASP A 1 94 ? 9.393 41.283 -7.337 1.00 41.47 94 ASP A O 1
ATOM 734 N N . ASP A 1 95 ? 11.141 42.195 -6.453 1.00 49.00 95 ASP A N 1
ATOM 735 C CA . ASP A 1 95 ? 12.486 42.655 -6.094 1.00 49.00 95 ASP A CA 1
ATOM 736 C C . ASP A 1 95 ? 12.439 42.962 -4.583 1.00 49.00 95 ASP A C 1
ATOM 738 O O . ASP A 1 95 ? 11.437 43.496 -4.111 1.00 49.00 95 ASP A O 1
ATOM 742 N N . ASP A 1 96 ? 13.503 42.672 -3.831 1.00 45.47 96 ASP A N 1
ATOM 743 C CA . ASP A 1 96 ? 13.946 43.604 -2.782 1.00 45.47 96 ASP A CA 1
ATOM 744 C C . ASP A 1 96 ? 15.401 43.306 -2.399 1.00 45.47 96 ASP A C 1
ATOM 746 O O . ASP A 1 96 ? 15.734 42.407 -1.619 1.00 45.47 96 ASP A O 1
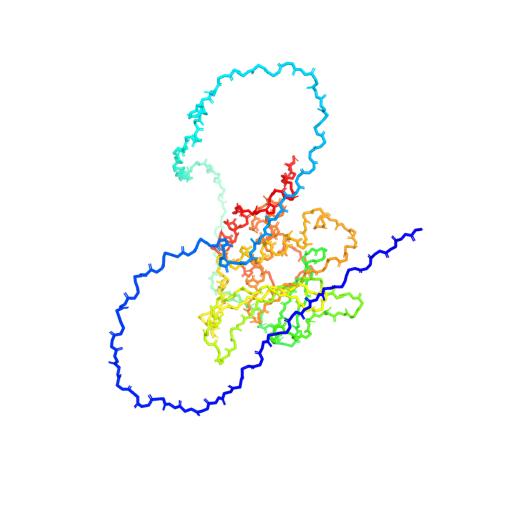ATOM 750 N N . GLU A 1 97 ? 16.283 44.077 -3.029 1.00 52.31 97 GLU A N 1
ATOM 751 C CA . GLU A 1 97 ? 17.694 44.189 -2.709 1.00 52.31 97 GLU A CA 1
ATOM 752 C C . GLU A 1 97 ? 17.865 44.829 -1.324 1.00 52.31 97 GLU A C 1
ATOM 754 O O . GLU A 1 97 ? 17.551 45.998 -1.106 1.00 52.31 97 GLU A O 1
ATOM 759 N N . THR A 1 98 ? 18.466 44.096 -0.388 1.00 49.00 98 THR A N 1
ATOM 760 C CA . THR A 1 98 ? 19.201 44.715 0.721 1.00 49.00 98 THR A CA 1
ATOM 761 C C . THR A 1 98 ? 20.662 44.309 0.624 1.00 49.00 98 THR A C 1
ATOM 763 O O . THR A 1 98 ? 21.065 43.204 0.982 1.00 49.00 98 THR A O 1
ATOM 766 N N . LEU A 1 99 ? 21.452 45.240 0.088 1.00 57.38 99 LEU A N 1
ATOM 767 C CA . LEU A 1 99 ? 22.908 45.204 0.042 1.00 57.38 99 LEU A CA 1
ATOM 768 C C . LEU A 1 99 ? 23.469 45.104 1.466 1.00 57.38 99 LEU A C 1
ATOM 770 O O . LEU A 1 99 ? 23.487 46.082 2.212 1.00 57.38 99 LEU A O 1
ATOM 774 N N . VAL A 1 100 ? 23.970 43.925 1.828 1.00 51.91 100 VAL A N 1
ATOM 775 C CA . VAL A 1 100 ? 24.941 43.770 2.913 1.00 51.91 100 VAL A CA 1
ATOM 776 C C . VAL A 1 100 ? 26.188 43.145 2.309 1.00 51.91 100 VAL A C 1
ATOM 778 O O . VAL A 1 100 ? 26.259 41.935 2.099 1.00 51.91 100 VAL A O 1
ATOM 781 N N . GLU A 1 101 ? 27.168 43.999 2.018 1.00 56.91 101 GLU A N 1
ATOM 782 C CA . GLU A 1 101 ? 28.544 43.600 1.741 1.00 56.91 101 GLU A CA 1
ATOM 783 C C . GLU A 1 101 ? 29.053 42.718 2.890 1.00 56.91 101 GLU A C 1
ATOM 785 O O . GLU A 1 101 ? 29.237 43.168 4.024 1.00 56.91 101 GLU A O 1
ATOM 790 N N . LYS A 1 102 ? 29.286 41.439 2.596 1.00 48.88 102 LYS A N 1
ATOM 791 C CA . LYS A 1 102 ? 30.078 40.545 3.438 1.00 48.88 102 LYS A CA 1
ATOM 792 C C . LYS A 1 102 ? 31.118 39.846 2.579 1.00 48.88 102 LYS A C 1
ATOM 794 O O . LYS A 1 102 ? 30.834 38.857 1.917 1.00 48.88 102 LYS A O 1
ATOM 799 N N . ASN A 1 103 ? 32.308 40.434 2.629 1.00 42.69 103 ASN A N 1
ATOM 800 C CA . ASN A 1 103 ? 33.633 39.824 2.626 1.00 42.69 103 ASN A CA 1
ATOM 801 C C . ASN A 1 103 ? 33.716 38.387 2.099 1.00 42.69 103 ASN A C 1
ATOM 803 O O . ASN A 1 103 ? 33.339 37.426 2.770 1.00 42.69 103 ASN A O 1
ATOM 807 N N . GLU A 1 104 ? 34.329 38.281 0.926 1.00 48.59 104 GLU A N 1
ATOM 808 C CA . GLU A 1 104 ? 34.843 37.060 0.328 1.00 48.59 104 GLU A CA 1
ATOM 809 C C . GLU A 1 104 ? 35.826 36.361 1.281 1.00 48.59 104 GLU A C 1
ATOM 811 O O . GLU A 1 104 ? 36.991 36.735 1.406 1.00 48.59 104 GLU A O 1
ATOM 816 N N . THR A 1 105 ? 35.372 35.297 1.938 1.00 45.06 105 THR A N 1
ATOM 817 C CA . THR A 1 105 ? 36.259 34.189 2.292 1.00 45.06 105 THR A CA 1
ATOM 818 C C . THR A 1 105 ? 36.130 33.142 1.205 1.00 45.06 105 THR A C 1
ATOM 820 O O . THR A 1 105 ? 35.102 32.475 1.092 1.00 45.06 105 THR A O 1
ATOM 823 N N . VAL A 1 106 ? 37.184 33.028 0.401 1.00 48.28 106 VAL A N 1
ATOM 824 C CA . VAL A 1 106 ? 37.432 31.924 -0.524 1.00 48.28 106 VAL A CA 1
ATOM 825 C C . VAL A 1 106 ? 37.460 30.630 0.293 1.00 48.28 106 VAL A C 1
ATOM 827 O O . VAL A 1 106 ? 38.469 30.297 0.910 1.00 48.28 106 VAL A O 1
ATOM 830 N N . ILE A 1 107 ? 36.322 29.939 0.359 1.00 49.31 107 ILE A N 1
ATOM 831 C CA . ILE A 1 107 ? 36.242 28.564 0.847 1.00 49.31 107 ILE A CA 1
ATOM 832 C C . ILE A 1 107 ? 36.434 27.679 -0.379 1.00 49.31 107 ILE A C 1
ATOM 834 O O . ILE A 1 107 ? 35.628 27.692 -1.308 1.00 49.31 107 ILE A O 1
ATOM 838 N N . ASP A 1 108 ? 37.549 26.960 -0.376 1.00 45.50 108 ASP A N 1
ATOM 839 C CA . ASP A 1 108 ? 37.925 25.952 -1.357 1.00 45.50 108 ASP A CA 1
ATOM 840 C C . ASP A 1 108 ? 36.855 24.841 -1.386 1.00 45.50 108 ASP A C 1
ATOM 842 O O . ASP A 1 108 ? 36.802 23.966 -0.523 1.00 45.50 108 ASP A O 1
ATOM 846 N N . LEU A 1 109 ? 35.932 24.924 -2.350 1.00 51.31 109 LEU A N 1
ATOM 847 C CA . LEU A 1 109 ? 34.845 23.967 -2.594 1.00 51.31 109 LEU A CA 1
ATOM 848 C C . LEU A 1 109 ? 35.346 22.754 -3.392 1.00 51.31 109 LEU A C 1
ATOM 850 O O . LEU A 1 109 ? 34.746 22.356 -4.395 1.00 51.31 109 LEU A O 1
ATOM 854 N N . THR A 1 110 ? 36.441 22.149 -2.941 1.00 51.88 110 THR A N 1
ATOM 855 C CA . THR A 1 110 ? 37.032 20.974 -3.589 1.00 51.88 110 THR A CA 1
ATOM 856 C C . THR A 1 110 ? 37.003 19.760 -2.671 1.00 51.88 110 THR A C 1
ATOM 858 O O . THR A 1 110 ? 38.005 19.095 -2.477 1.00 51.88 110 THR A O 1
ATOM 861 N N . GLU A 1 111 ? 35.830 19.432 -2.134 1.00 50.75 111 GLU A N 1
ATOM 862 C CA . GLU A 1 111 ? 35.534 18.077 -1.663 1.00 50.75 111 GLU A CA 1
ATOM 863 C C . GLU A 1 111 ? 34.025 17.838 -1.766 1.00 50.75 111 GLU A C 1
ATOM 865 O O . GLU A 1 111 ? 33.238 18.057 -0.848 1.00 50.75 111 GLU A O 1
ATOM 870 N N . LYS A 1 112 ? 33.601 17.421 -2.965 1.00 46.19 112 LYS A N 1
ATOM 871 C CA . LYS A 1 112 ? 32.292 16.808 -3.202 1.00 46.19 112 LYS A CA 1
ATOM 872 C C . LYS A 1 112 ? 32.284 15.496 -2.414 1.00 46.19 112 LYS A C 1
ATOM 874 O O . LYS A 1 112 ? 32.670 14.454 -2.943 1.00 46.19 112 LYS A O 1
ATOM 879 N N . SER A 1 113 ? 31.910 15.554 -1.138 1.00 42.22 113 SER A N 1
ATOM 880 C CA . SER A 1 113 ? 31.617 14.359 -0.361 1.00 42.22 113 SER A CA 1
ATOM 881 C C . SER A 1 113 ? 30.494 13.634 -1.094 1.00 42.22 113 SER A C 1
ATOM 883 O O . SER A 1 113 ? 29.371 14.117 -1.235 1.00 42.22 113 SER A O 1
ATOM 885 N N . THR A 1 114 ? 30.836 12.499 -1.694 1.00 47.16 114 THR A N 1
ATOM 886 C CA . THR A 1 114 ? 29.824 11.582 -2.200 1.00 47.16 114 THR A CA 1
ATOM 887 C C . THR A 1 114 ? 28.985 11.191 -0.986 1.00 47.16 114 THR A C 1
ATOM 889 O O . THR A 1 114 ? 29.569 10.779 0.020 1.00 47.16 114 THR A O 1
ATOM 892 N N . PRO A 1 115 ? 27.652 11.383 -1.005 1.00 51.06 115 PRO A N 1
ATOM 893 C CA . PRO A 1 115 ? 26.818 10.944 0.099 1.00 51.06 115 PRO A CA 1
ATOM 894 C C . PRO A 1 115 ? 27.071 9.449 0.281 1.00 51.06 115 PRO A C 1
ATOM 896 O O . PRO A 1 115 ? 26.810 8.648 -0.618 1.00 51.06 115 PRO A O 1
ATOM 899 N N . VAL A 1 116 ? 27.677 9.093 1.413 1.00 45.16 116 VAL A N 1
ATOM 900 C CA . VAL A 1 116 ? 27.887 7.704 1.802 1.00 45.16 116 VAL A CA 1
ATOM 901 C C . VAL A 1 116 ? 26.504 7.177 2.135 1.00 45.16 116 VAL A C 1
ATOM 903 O O . VAL A 1 116 ? 26.004 7.369 3.242 1.00 45.16 116 VAL A O 1
ATOM 906 N N . PHE A 1 117 ? 25.847 6.584 1.141 1.00 54.56 117 PHE A N 1
ATOM 907 C CA . PHE A 1 117 ? 24.606 5.871 1.375 1.00 54.56 117 PHE A CA 1
ATOM 908 C C . PHE A 1 117 ? 24.915 4.745 2.367 1.00 54.56 117 PHE A C 1
ATOM 910 O O . PHE A 1 117 ? 25.877 3.999 2.141 1.00 54.56 117 PHE A O 1
ATOM 917 N N . PRO A 1 118 ? 24.171 4.638 3.481 1.00 59.38 118 PRO A N 1
ATOM 918 C CA . PRO A 1 118 ? 24.321 3.508 4.383 1.00 59.38 118 PRO A CA 1
ATOM 919 C C . PRO A 1 118 ? 24.214 2.230 3.548 1.00 59.38 118 PRO A C 1
ATOM 921 O O . PRO A 1 118 ? 23.309 2.097 2.723 1.00 59.38 118 PRO A O 1
ATOM 924 N N . GLY A 1 119 ? 25.204 1.342 3.689 1.00 55.31 119 GLY A N 1
ATOM 925 C CA . GLY A 1 119 ? 25.267 0.108 2.911 1.00 55.31 119 GLY A CA 1
ATOM 926 C C . GLY A 1 119 ? 23.944 -0.646 2.999 1.00 55.31 119 GLY A C 1
ATOM 927 O O . GLY A 1 119 ? 23.314 -0.643 4.058 1.00 55.31 119 GLY A O 1
ATOM 928 N N . ALA A 1 120 ? 23.526 -1.250 1.882 1.00 56.53 120 ALA A N 1
ATOM 929 C CA . ALA A 1 120 ? 22.247 -1.940 1.784 1.00 56.53 120 ALA A CA 1
ATOM 930 C C . ALA A 1 120 ? 22.045 -2.864 3.007 1.00 56.53 120 ALA A C 1
ATOM 932 O O . ALA A 1 120 ? 22.940 -3.661 3.318 1.00 56.53 120 ALA A O 1
ATOM 933 N N . PRO A 1 121 ? 20.930 -2.722 3.742 1.00 57.09 121 PRO A N 1
ATOM 934 C CA . PRO A 1 121 ? 20.659 -3.529 4.922 1.00 57.09 121 PRO A CA 1
ATOM 935 C C . PRO A 1 121 ? 20.712 -5.017 4.579 1.00 57.09 121 PRO A C 1
ATOM 937 O O . PRO A 1 121 ? 20.359 -5.439 3.478 1.00 57.09 121 PRO A O 1
ATOM 940 N N . LYS A 1 122 ? 21.220 -5.814 5.521 1.00 64.69 122 LYS A N 1
ATOM 941 C CA . LYS A 1 122 ? 21.401 -7.255 5.326 1.00 64.69 122 LYS A CA 1
ATOM 942 C C . LYS A 1 122 ? 20.026 -7.915 5.185 1.00 64.69 122 LYS A C 1
ATOM 944 O O . LYS A 1 122 ? 19.158 -7.684 6.015 1.00 64.69 122 LYS A O 1
ATOM 949 N N . GLU A 1 123 ? 19.870 -8.788 4.191 1.00 63.28 123 GLU A N 1
ATOM 950 C CA . GLU A 1 123 ? 18.617 -9.457 3.769 1.00 63.28 123 GLU A CA 1
ATOM 951 C C . GLU A 1 123 ? 17.868 -10.266 4.856 1.00 63.28 123 GLU A C 1
ATOM 953 O O . GLU A 1 123 ? 16.820 -10.842 4.585 1.00 63.28 123 GLU A O 1
ATOM 958 N N . GLN A 1 124 ? 18.384 -10.358 6.084 1.00 62.31 124 GLN A N 1
ATOM 959 C CA . GLN A 1 124 ? 17.841 -11.246 7.119 1.00 62.31 124 GLN A CA 1
ATOM 960 C C . GLN A 1 124 ? 16.851 -10.577 8.077 1.00 62.31 124 GLN A C 1
ATOM 962 O O . GLN A 1 124 ? 16.110 -11.284 8.761 1.00 62.31 124 GLN A O 1
ATOM 967 N N . ASP A 1 125 ? 16.778 -9.248 8.098 1.00 73.44 125 ASP A N 1
ATOM 968 C CA . ASP A 1 125 ? 15.883 -8.539 9.004 1.00 73.44 125 ASP A CA 1
ATOM 969 C C . ASP A 1 125 ? 14.610 -8.123 8.256 1.00 73.44 125 ASP A C 1
ATOM 971 O O . ASP A 1 125 ? 14.627 -7.319 7.330 1.00 73.44 125 ASP A O 1
ATOM 975 N N . SER A 1 126 ? 13.460 -8.660 8.672 1.00 75.31 126 SER A N 1
ATOM 976 C CA . SER A 1 126 ? 12.151 -8.332 8.075 1.00 75.31 126 SER A CA 1
ATOM 977 C C . SER A 1 126 ? 11.716 -6.861 8.252 1.00 75.31 126 SER A C 1
ATOM 979 O O . SER A 1 126 ? 10.695 -6.464 7.692 1.00 75.31 126 SER A O 1
ATOM 981 N N . HIS A 1 127 ? 12.498 -6.059 8.995 1.00 89.00 127 HIS A N 1
ATOM 982 C CA . HIS A 1 127 ? 12.338 -4.621 9.268 1.00 89.00 127 HIS A CA 1
ATOM 983 C C . HIS A 1 127 ? 10.877 -4.161 9.338 1.00 89.00 127 HIS A C 1
ATOM 985 O O . HIS A 1 127 ? 10.445 -3.268 8.608 1.00 89.00 127 HIS A O 1
ATOM 991 N N . ILE A 1 128 ? 10.111 -4.811 10.213 1.00 95.25 128 ILE A N 1
ATOM 992 C CA . ILE A 1 128 ? 8.710 -4.472 10.441 1.00 95.25 128 ILE A CA 1
ATOM 993 C C . ILE A 1 128 ? 8.651 -3.126 11.155 1.00 95.25 128 ILE A C 1
ATOM 995 O O . ILE A 1 128 ? 9.293 -2.950 12.190 1.00 95.25 128 ILE A O 1
ATOM 999 N N . GLN A 1 129 ? 7.850 -2.209 10.627 1.00 95.94 129 GLN A N 1
ATOM 1000 C CA . GLN A 1 129 ? 7.646 -0.877 11.176 1.00 95.94 129 GLN A CA 1
ATOM 1001 C C . GLN A 1 129 ? 6.151 -0.550 11.192 1.00 95.94 129 GLN A C 1
ATOM 1003 O O . GLN A 1 129 ? 5.447 -0.779 10.208 1.00 95.94 129 GLN A O 1
ATOM 1008 N N . GLU A 1 130 ? 5.659 -0.015 12.304 1.00 95.81 130 GLU A N 1
ATOM 1009 C CA . GLU A 1 130 ? 4.306 0.541 12.392 1.00 95.81 130 GLU A CA 1
ATOM 1010 C C . GLU A 1 130 ? 4.338 2.007 11.941 1.00 95.81 130 GLU A C 1
ATOM 1012 O O . GLU A 1 130 ? 5.205 2.759 12.384 1.00 95.81 130 GLU A O 1
ATOM 1017 N N . LEU A 1 131 ? 3.446 2.385 11.017 1.00 95.00 131 LEU A N 1
ATOM 1018 C CA . LEU A 1 131 ? 3.322 3.757 10.501 1.00 95.00 131 LEU A CA 1
ATOM 1019 C C . LEU A 1 131 ? 2.345 4.583 11.337 1.00 95.00 131 LEU A C 1
ATOM 1021 O O . LEU A 1 131 ? 2.586 5.733 11.666 1.00 95.00 131 LEU A O 1
ATOM 1025 N N . ILE A 1 132 ? 1.190 3.983 11.608 1.00 94.38 132 ILE A N 1
ATOM 1026 C CA . ILE A 1 132 ? 0.115 4.489 12.458 1.00 94.38 132 ILE A CA 1
ATOM 1027 C C . ILE A 1 132 ? -0.481 3.277 13.180 1.00 94.38 132 ILE A C 1
ATOM 1029 O O . ILE A 1 132 ? -0.318 2.161 12.670 1.00 94.38 132 ILE A O 1
ATOM 1033 N N . PRO A 1 133 ? -1.214 3.457 14.293 1.00 94.19 133 PRO A N 1
ATOM 1034 C CA . PRO A 1 133 ? -1.850 2.350 14.996 1.00 94.19 133 PRO A CA 1
ATOM 1035 C C . PRO A 1 133 ? -2.623 1.418 14.050 1.00 94.19 133 PRO A C 1
ATOM 1037 O O . PRO A 1 133 ? -3.603 1.809 13.412 1.00 94.19 133 PRO A O 1
ATOM 1040 N N . GLY A 1 134 ? -2.155 0.175 13.934 1.00 94.62 134 GLY A N 1
ATOM 1041 C CA . GLY A 1 134 ? -2.770 -0.859 13.104 1.00 94.62 134 GLY A CA 1
ATOM 1042 C C . GLY A 1 134 ? -2.279 -0.945 11.654 1.00 94.62 134 GLY A C 1
ATOM 1043 O O . GLY A 1 134 ? -2.670 -1.896 10.978 1.00 94.62 134 GLY A O 1
ATOM 1044 N N . LEU A 1 135 ? -1.423 -0.043 11.159 1.00 97.06 135 LEU A N 1
ATOM 1045 C CA . LEU A 1 135 ? -0.845 -0.110 9.807 1.00 97.06 135 LEU A CA 1
ATOM 1046 C C . LEU A 1 135 ? 0.664 -0.355 9.862 1.00 97.06 135 LEU A C 1
ATOM 1048 O O . LEU A 1 135 ? 1.435 0.507 10.273 1.00 97.06 135 LEU A O 1
ATOM 1052 N N . PHE A 1 136 ? 1.082 -1.513 9.365 1.00 97.25 136 PHE A N 1
ATOM 1053 C CA . PHE A 1 136 ? 2.463 -1.977 9.389 1.00 97.25 136 PHE A CA 1
ATOM 1054 C C . PHE A 1 136 ? 3.032 -2.072 7.972 1.00 97.25 136 PHE A C 1
ATOM 1056 O O . PHE A 1 136 ? 2.326 -2.454 7.035 1.00 97.25 136 PHE A O 1
ATOM 1063 N N . VAL A 1 137 ? 4.323 -1.793 7.828 1.00 97.31 137 VAL A N 1
ATOM 1064 C CA . VAL A 1 137 ? 5.125 -2.069 6.630 1.00 97.31 137 VAL A CA 1
ATOM 1065 C C . VAL A 1 137 ? 6.255 -3.028 6.983 1.00 97.31 137 VAL A C 1
ATOM 1067 O O . VAL A 1 137 ? 6.788 -2.982 8.089 1.00 97.31 137 VAL A O 1
ATOM 1070 N N . ALA A 1 138 ? 6.606 -3.926 6.068 1.00 96.69 138 ALA A N 1
ATOM 1071 C CA . ALA A 1 138 ? 7.711 -4.861 6.253 1.00 96.69 138 ALA A CA 1
ATOM 1072 C C . ALA A 1 138 ? 8.298 -5.301 4.910 1.00 96.69 138 ALA A C 1
ATOM 1074 O O . ALA A 1 138 ? 7.646 -5.205 3.863 1.00 96.69 138 ALA A O 1
ATOM 1075 N N . PHE A 1 139 ? 9.505 -5.860 4.944 1.00 95.44 139 PHE A N 1
ATOM 1076 C CA . PHE A 1 139 ? 10.019 -6.620 3.809 1.00 95.44 139 PHE A CA 1
ATOM 1077 C C . PHE A 1 139 ? 9.613 -8.084 3.927 1.00 95.44 139 PHE A C 1
ATOM 1079 O O . PHE A 1 139 ? 9.657 -8.680 5.004 1.00 95.44 139 PHE A O 1
ATOM 1086 N N . SER A 1 140 ? 9.227 -8.676 2.802 1.00 93.94 140 SER A N 1
ATOM 1087 C CA . SER A 1 140 ? 9.038 -10.118 2.698 1.00 93.94 140 SER A CA 1
ATOM 1088 C C . SER A 1 140 ? 9.491 -10.604 1.334 1.00 93.94 140 SER A C 1
ATOM 1090 O O . SER A 1 140 ? 9.065 -10.074 0.307 1.00 93.94 140 SER A O 1
ATOM 1092 N N . GLU A 1 141 ? 10.277 -11.668 1.323 1.00 85.88 141 GLU A N 1
ATOM 1093 C CA . GLU A 1 141 ? 10.604 -12.405 0.115 1.00 85.88 141 GLU A CA 1
ATOM 1094 C C . GLU A 1 141 ? 10.057 -13.819 0.272 1.00 85.88 141 GLU A C 1
ATOM 1096 O O . GLU A 1 141 ? 10.502 -14.575 1.133 1.00 85.88 141 GLU A O 1
ATOM 1101 N N . GLY A 1 142 ? 9.020 -14.167 -0.491 1.00 79.31 142 GLY A N 1
ATOM 1102 C CA . GLY A 1 142 ? 8.459 -15.506 -0.380 1.00 79.31 142 GLY A CA 1
ATOM 1103 C C . GLY A 1 142 ? 7.074 -15.707 -0.967 1.00 79.31 142 GLY A C 1
ATOM 1104 O O . GLY A 1 142 ? 6.459 -14.812 -1.549 1.00 79.31 142 GLY A O 1
ATOM 1105 N N . ASP A 1 143 ? 6.614 -16.945 -0.794 1.00 83.81 143 ASP A N 1
ATOM 1106 C CA . ASP A 1 143 ? 5.275 -17.399 -1.149 1.00 83.81 143 ASP A CA 1
ATOM 1107 C C . ASP A 1 143 ? 4.229 -16.503 -0.462 1.00 83.81 143 ASP A C 1
ATOM 1109 O O . ASP A 1 143 ? 4.318 -16.277 0.750 1.00 83.81 143 ASP A O 1
ATOM 1113 N N . PRO A 1 144 ? 3.205 -16.010 -1.182 1.00 81.75 144 PRO A N 1
ATOM 1114 C CA . PRO A 1 144 ? 2.092 -15.295 -0.571 1.00 81.75 144 PRO A CA 1
ATOM 1115 C C . PRO A 1 144 ? 1.366 -16.050 0.536 1.00 81.75 144 PRO A C 1
ATOM 1117 O O . PRO A 1 144 ? 0.601 -15.415 1.258 1.00 81.75 144 PRO A O 1
ATOM 1120 N N . ASN A 1 145 ? 1.575 -17.358 0.679 1.00 84.44 145 ASN A N 1
ATOM 1121 C CA . ASN A 1 145 ? 1.020 -18.196 1.737 1.00 84.44 145 ASN A CA 1
ATOM 1122 C C . ASN A 1 145 ? 1.985 -18.440 2.904 1.00 84.44 145 ASN A C 1
ATOM 1124 O O . ASN A 1 145 ? 1.563 -19.005 3.913 1.00 84.44 145 ASN A O 1
ATOM 1128 N N . ALA A 1 146 ? 3.241 -17.998 2.810 1.00 87.62 146 ALA A N 1
ATOM 1129 C CA . ALA A 1 146 ? 4.202 -18.128 3.896 1.00 87.62 146 ALA A CA 1
ATOM 1130 C C . ALA A 1 146 ? 3.753 -17.340 5.149 1.00 87.62 146 ALA A C 1
ATOM 1132 O O . ALA A 1 146 ? 2.993 -16.361 5.032 1.00 87.62 146 ALA A O 1
ATOM 1133 N N . PRO A 1 147 ? 4.210 -17.754 6.350 1.00 86.81 147 PRO A N 1
ATOM 1134 C CA . PRO A 1 147 ? 4.043 -16.975 7.572 1.00 86.81 147 PRO A CA 1
ATOM 1135 C C . PRO A 1 147 ? 4.552 -15.549 7.364 1.00 86.81 147 PRO A C 1
ATOM 1137 O O . PRO A 1 147 ? 5.634 -15.348 6.812 1.00 86.81 147 PRO A O 1
ATOM 1140 N N . GLN A 1 148 ? 3.750 -14.563 7.759 1.00 89.56 148 GLN A N 1
ATOM 1141 C CA . GLN A 1 148 ? 4.101 -13.160 7.568 1.00 89.56 148 GLN A CA 1
ATOM 1142 C C . GLN A 1 148 ? 5.055 -12.690 8.673 1.00 89.56 148 GLN A C 1
ATOM 1144 O O . GLN A 1 148 ? 5.003 -13.204 9.796 1.00 89.56 148 GLN A O 1
ATOM 1149 N N . PRO A 1 149 ? 5.934 -11.719 8.384 1.00 85.19 149 PRO A N 1
ATOM 1150 C CA . PRO A 1 149 ? 6.817 -11.173 9.402 1.00 85.19 149 PRO A CA 1
ATOM 1151 C C . PRO A 1 149 ? 5.983 -10.530 10.520 1.00 85.19 149 PRO A C 1
ATOM 1153 O O . PRO A 1 149 ? 5.072 -9.751 10.254 1.00 85.19 149 PRO A O 1
ATOM 1156 N N . GLY A 1 150 ? 6.277 -10.888 11.776 1.00 82.88 150 GLY A N 1
ATOM 1157 C CA . GLY A 1 150 ? 5.579 -10.362 12.960 1.00 82.88 150 GLY A CA 1
ATOM 1158 C C . GLY A 1 150 ? 4.195 -10.957 13.215 1.00 82.88 150 GLY A C 1
ATOM 1159 O O . GLY A 1 150 ? 3.496 -10.495 14.119 1.00 82.88 150 GLY A O 1
ATOM 1160 N N . ASP A 1 151 ? 3.801 -11.976 12.448 1.00 84.94 151 ASP A N 1
ATOM 1161 C CA . ASP A 1 151 ? 2.561 -12.706 12.681 1.00 84.94 151 ASP A CA 1
ATOM 1162 C C . ASP A 1 151 ? 2.712 -13.537 13.963 1.00 84.94 151 ASP A C 1
ATOM 1164 O O . ASP A 1 151 ? 3.471 -14.509 14.021 1.00 84.94 151 ASP A O 1
ATOM 1168 N N . SER A 1 152 ? 2.036 -13.110 15.029 1.00 85.81 152 SER A N 1
ATOM 1169 C CA . SER A 1 152 ? 1.974 -13.838 16.293 1.00 85.81 152 SER A CA 1
ATOM 1170 C C . SER A 1 152 ? 0.592 -14.456 16.454 1.00 85.81 152 SER A C 1
ATOM 1172 O O . SER A 1 152 ? -0.415 -13.875 16.051 1.00 85.81 152 SER A O 1
ATOM 1174 N N . ILE A 1 153 ? 0.530 -15.630 17.088 1.00 84.94 153 ILE A N 1
ATOM 1175 C CA . ILE A 1 153 ? -0.739 -16.333 17.353 1.00 84.94 153 ILE A CA 1
ATOM 1176 C C . ILE A 1 153 ? -1.713 -15.434 18.134 1.00 84.94 153 ILE A C 1
ATOM 1178 O O . ILE A 1 153 ? -2.924 -15.521 17.950 1.00 84.94 153 ILE A O 1
ATOM 1182 N N . GLU A 1 154 ? -1.183 -14.557 18.988 1.00 88.94 154 GLU A N 1
ATOM 1183 C CA . GLU A 1 154 ? -1.973 -13.663 19.837 1.00 88.94 154 GLU A CA 1
ATOM 1184 C C . GLU A 1 154 ? -2.507 -12.434 19.096 1.00 88.94 154 GLU A C 1
ATOM 1186 O O . GLU A 1 154 ? -3.575 -11.931 19.438 1.00 88.94 154 GLU A O 1
ATOM 1191 N N . LYS A 1 155 ? -1.779 -11.935 18.091 1.00 91.44 155 LYS A N 1
ATOM 1192 C CA . LYS A 1 155 ? -2.137 -10.715 17.359 1.00 91.44 155 LYS A CA 1
ATOM 1193 C C . LYS A 1 155 ? -2.002 -10.941 15.849 1.00 91.44 155 LYS A C 1
ATOM 1195 O O . LYS A 1 155 ? -1.160 -10.297 15.225 1.00 91.44 155 LYS A O 1
ATOM 1200 N N . PRO A 1 156 ? -2.809 -11.820 15.235 1.00 94.56 156 PRO A N 1
ATOM 1201 C CA . PRO A 1 156 ? -2.699 -12.081 13.808 1.00 94.56 156 PRO A CA 1
ATOM 1202 C C . PRO A 1 156 ? -3.067 -10.846 12.979 1.00 94.56 156 PRO A C 1
ATOM 1204 O O . PRO A 1 156 ? -3.889 -10.016 13.388 1.00 94.56 156 PRO A O 1
ATOM 1207 N N . TYR A 1 157 ? -2.496 -10.733 11.782 1.00 96.38 157 TYR A N 1
ATOM 1208 C CA . TYR A 1 157 ? -2.910 -9.693 10.841 1.00 96.38 157 TYR A CA 1
ATOM 1209 C C . TYR A 1 157 ? -4.304 -9.982 10.278 1.00 96.38 157 TYR A C 1
ATOM 1211 O O . TYR A 1 157 ? -4.589 -11.065 9.761 1.00 96.38 157 TYR A O 1
ATOM 1219 N N . SER A 1 158 ? -5.174 -8.975 10.330 1.00 96.62 158 SER A N 1
ATOM 1220 C CA . SER A 1 158 ? -6.517 -9.043 9.744 1.00 96.62 158 SER A CA 1
ATOM 1221 C C . SER A 1 158 ? -6.484 -8.896 8.219 1.00 96.62 158 SER A C 1
ATOM 1223 O O . SER A 1 158 ? -7.245 -9.554 7.508 1.00 96.62 158 SER A O 1
ATOM 1225 N N . HIS A 1 159 ? -5.570 -8.062 7.714 1.00 97.50 159 HIS A N 1
ATOM 1226 C CA . HIS A 1 159 ? -5.419 -7.760 6.297 1.00 97.50 159 HIS A CA 1
ATOM 1227 C C . HIS A 1 159 ? -3.937 -7.738 5.922 1.00 97.50 159 HIS A C 1
ATOM 1229 O O . HIS A 1 159 ? -3.117 -7.194 6.659 1.00 97.50 159 HIS A O 1
ATOM 1235 N N . VAL A 1 160 ? -3.590 -8.310 4.771 1.00 97.44 160 VAL A N 1
ATOM 1236 C CA . VAL A 1 160 ? -2.212 -8.329 4.262 1.00 97.44 160 VAL A CA 1
ATOM 1237 C C . VAL A 1 160 ? -2.206 -7.924 2.794 1.00 97.44 160 VAL A C 1
ATOM 1239 O O . VAL A 1 160 ? -2.882 -8.537 1.970 1.00 97.44 160 VAL A O 1
ATOM 1242 N N . VAL A 1 161 ? -1.428 -6.904 2.460 1.00 98.00 161 VAL A N 1
ATOM 1243 C CA . VAL A 1 161 ? -1.098 -6.508 1.093 1.00 98.00 161 VAL A CA 1
ATOM 1244 C C . VAL A 1 161 ? 0.289 -7.051 0.794 1.00 98.00 161 VAL A C 1
ATOM 1246 O O . VAL A 1 161 ? 1.263 -6.543 1.332 1.00 98.00 161 VAL A O 1
ATOM 1249 N N . ASN A 1 162 ? 0.383 -8.071 -0.053 1.00 97.44 162 ASN A N 1
ATOM 1250 C CA . ASN A 1 162 ? 1.658 -8.660 -0.438 1.00 97.44 162 ASN A CA 1
ATOM 1251 C C . ASN A 1 162 ? 2.053 -8.212 -1.845 1.00 97.44 162 ASN A C 1
ATOM 1253 O O . ASN A 1 162 ? 1.447 -8.649 -2.828 1.00 97.44 162 ASN A O 1
ATOM 1257 N N . ILE A 1 163 ? 3.070 -7.360 -1.930 1.00 97.19 163 ILE A N 1
ATOM 1258 C CA . ILE A 1 163 ? 3.708 -6.955 -3.178 1.00 97.19 163 ILE A CA 1
ATOM 1259 C C . ILE A 1 163 ? 4.878 -7.910 -3.412 1.00 97.19 163 ILE A C 1
ATOM 1261 O O . ILE A 1 163 ? 5.813 -7.966 -2.620 1.00 97.19 163 ILE A O 1
ATOM 1265 N N . ALA A 1 164 ? 4.837 -8.660 -4.508 1.00 95.88 164 ALA A N 1
ATOM 1266 C CA . ALA A 1 164 ? 5.853 -9.655 -4.820 1.00 95.88 164 ALA A CA 1
ATOM 1267 C C . ALA A 1 164 ? 6.283 -9.578 -6.282 1.00 95.88 164 ALA A C 1
ATOM 1269 O O . ALA A 1 164 ? 5.538 -9.143 -7.163 1.00 95.88 164 ALA A O 1
ATOM 1270 N N . TYR A 1 165 ? 7.489 -10.056 -6.564 1.00 93.44 165 TYR A N 1
ATOM 1271 C CA . TYR A 1 165 ? 7.883 -10.338 -7.935 1.00 93.44 165 TYR A CA 1
ATOM 1272 C C . TYR A 1 165 ? 7.206 -11.618 -8.448 1.00 93.44 165 TYR A C 1
ATOM 1274 O O . TYR A 1 165 ? 6.926 -12.520 -7.660 1.00 93.44 165 TYR A O 1
ATOM 1282 N N . PRO A 1 166 ? 6.989 -11.744 -9.769 1.00 91.44 166 PRO A N 1
ATOM 1283 C CA . PRO A 1 166 ? 6.481 -12.980 -10.345 1.00 91.44 166 PRO A CA 1
ATOM 1284 C C . PRO A 1 166 ? 7.506 -14.098 -10.117 1.00 91.44 166 PRO A C 1
ATOM 1286 O O . PRO A 1 166 ? 8.717 -13.823 -10.201 1.00 91.44 166 PRO A O 1
ATOM 1289 N N . PRO A 1 167 ? 7.064 -15.339 -9.843 1.00 88.69 167 PRO A N 1
ATOM 1290 C CA . PRO A 1 167 ? 7.967 -16.479 -9.792 1.00 88.69 167 PRO A CA 1
ATOM 1291 C C . PRO A 1 167 ? 8.651 -16.643 -11.154 1.00 88.69 167 PRO A C 1
ATOM 1293 O O . PRO A 1 167 ? 8.070 -16.353 -12.200 1.00 88.69 167 PRO A O 1
ATOM 1296 N N . THR A 1 168 ? 9.905 -17.092 -11.157 1.00 84.94 168 THR A N 1
ATOM 1297 C CA . THR A 1 168 ? 10.734 -17.205 -12.372 1.00 84.94 168 THR A CA 1
ATOM 1298 C C . THR A 1 168 ? 10.137 -18.117 -13.446 1.00 84.94 168 THR A C 1
ATOM 1300 O O . THR A 1 168 ? 10.503 -17.991 -14.610 1.00 84.94 168 THR A O 1
ATOM 1303 N N . SER A 1 169 ? 9.218 -19.011 -13.077 1.00 82.56 169 SER A N 1
ATOM 1304 C CA . SER A 1 169 ? 8.571 -19.969 -13.973 1.00 82.56 169 SER A CA 1
ATOM 1305 C C . SER A 1 169 ? 7.285 -19.472 -14.638 1.00 82.56 169 SER A C 1
ATOM 1307 O O . SER A 1 169 ? 6.838 -20.107 -15.589 1.00 82.56 169 SER A O 1
ATOM 1309 N N . GLU A 1 170 ? 6.669 -18.380 -14.172 1.00 77.50 170 GLU A N 1
ATOM 1310 C CA . GLU A 1 170 ? 5.326 -17.988 -14.623 1.00 77.50 170 GLU A CA 1
ATOM 1311 C C . GLU A 1 170 ? 5.301 -16.574 -15.195 1.00 77.50 170 GLU A C 1
ATOM 1313 O O . GLU A 1 170 ? 5.201 -15.572 -14.483 1.00 77.50 170 GLU A O 1
ATOM 1318 N N . GLU A 1 171 ? 5.342 -16.481 -16.523 1.00 75.62 171 GLU A N 1
ATOM 1319 C CA . GLU A 1 171 ? 5.215 -15.191 -17.196 1.00 75.62 171 GLU A CA 1
ATOM 1320 C C . GLU A 1 171 ? 3.773 -14.665 -17.254 1.00 75.62 171 GLU A C 1
ATOM 1322 O O . GLU A 1 171 ? 3.567 -13.471 -17.476 1.00 75.62 171 GLU A O 1
ATOM 1327 N N . GLU A 1 172 ? 2.781 -15.532 -17.043 1.00 71.69 172 GLU A N 1
ATOM 1328 C CA . GLU A 1 172 ? 1.360 -15.236 -17.268 1.00 71.69 172 GLU A CA 1
ATOM 1329 C C . GLU A 1 172 ? 0.743 -14.310 -16.203 1.00 71.69 172 GLU A C 1
ATOM 1331 O O . GLU A 1 172 ? -0.260 -13.650 -16.465 1.00 71.69 172 GLU A O 1
ATOM 1336 N N . HIS A 1 173 ? 1.369 -14.178 -15.028 1.00 75.94 173 HIS A N 1
ATOM 1337 C CA . HIS A 1 173 ? 0.821 -13.424 -13.889 1.00 75.94 173 HIS A CA 1
ATOM 1338 C C . HIS A 1 173 ? 1.412 -12.011 -13.711 1.00 75.94 173 HIS A C 1
ATOM 1340 O O . HIS A 1 173 ? 1.141 -11.341 -12.708 1.00 75.94 173 HIS A O 1
ATOM 1346 N N . LYS A 1 174 ? 2.209 -11.523 -14.673 1.00 80.50 174 LYS A N 1
ATOM 1347 C CA . LYS A 1 174 ? 2.869 -10.206 -14.599 1.00 80.50 174 LYS A CA 1
ATOM 1348 C C . LYS A 1 174 ? 1.837 -9.078 -14.490 1.00 80.50 174 LYS A C 1
ATOM 1350 O O . LYS A 1 174 ? 0.985 -8.910 -15.358 1.00 80.50 174 LYS A O 1
ATOM 1355 N N . GLY A 1 175 ? 1.940 -8.268 -13.436 1.00 86.56 175 GLY A N 1
ATOM 1356 C CA . GLY A 1 175 ? 1.029 -7.145 -13.208 1.00 86.56 175 GLY A CA 1
ATOM 1357 C C . GLY A 1 175 ? -0.347 -7.542 -12.663 1.00 86.56 175 GLY A C 1
ATOM 1358 O O . GLY A 1 175 ? -1.244 -6.697 -12.634 1.00 86.56 175 GLY A O 1
ATOM 1359 N N . SER A 1 176 ? -0.543 -8.794 -12.241 1.00 93.31 176 SER A N 1
ATOM 1360 C CA . SER A 1 176 ? -1.820 -9.246 -11.687 1.00 93.31 176 SER A CA 1
ATOM 1361 C C . SER A 1 176 ? -2.095 -8.673 -10.288 1.00 93.31 176 SER A C 1
ATOM 1363 O O . SER A 1 176 ? -1.198 -8.208 -9.582 1.00 93.31 176 SER A O 1
ATOM 1365 N N . CYS A 1 177 ? -3.374 -8.653 -9.919 1.00 95.94 177 CYS A N 1
ATOM 1366 C CA . CYS A 1 177 ? -3.872 -8.165 -8.638 1.00 95.94 177 CYS A CA 1
ATOM 1367 C C . CYS A 1 177 ? -4.991 -9.106 -8.187 1.00 95.94 177 CYS A C 1
ATOM 1369 O O . CYS A 1 177 ? -6.072 -9.106 -8.779 1.00 95.94 177 CYS A O 1
ATOM 1371 N N . ASN A 1 178 ? -4.720 -9.929 -7.177 1.00 96.06 178 ASN A N 1
ATOM 1372 C CA . ASN A 1 178 ? -5.609 -10.996 -6.730 1.00 96.06 178 ASN A CA 1
ATOM 1373 C C . ASN A 1 178 ? -5.997 -10.777 -5.264 1.00 96.06 178 ASN A C 1
ATOM 1375 O O . ASN A 1 178 ? -5.132 -10.713 -4.394 1.00 96.06 178 ASN A O 1
ATOM 1379 N N . LYS A 1 179 ? -7.302 -10.693 -4.980 1.00 96.69 179 LYS A N 1
ATOM 1380 C CA . LYS A 1 179 ? -7.849 -10.655 -3.613 1.00 96.69 179 LYS A CA 1
ATOM 1381 C C . LYS A 1 179 ? -8.353 -12.050 -3.243 1.00 96.69 179 LYS A C 1
ATOM 1383 O O . LYS A 1 179 ? -9.131 -12.635 -3.993 1.00 96.69 179 LYS A O 1
ATOM 1388 N N . PHE A 1 180 ? -7.932 -12.575 -2.101 1.00 96.38 180 PHE A N 1
ATOM 1389 C CA . PHE A 1 180 ? -8.373 -13.870 -1.575 1.00 96.38 180 PHE A CA 1
ATOM 1390 C C . PHE A 1 180 ? -8.355 -13.866 -0.042 1.00 96.38 180 PHE A C 1
ATOM 1392 O O . PHE A 1 180 ? -7.950 -12.889 0.584 1.00 96.38 180 PHE A O 1
ATOM 1399 N N . ILE A 1 181 ? -8.852 -14.935 0.578 1.00 95.88 181 ILE A N 1
ATOM 1400 C CA . ILE A 1 181 ? -8.956 -15.059 2.037 1.00 95.88 181 ILE A CA 1
ATOM 1401 C C . ILE A 1 181 ? -8.221 -16.330 2.460 1.00 95.88 181 ILE A C 1
ATOM 1403 O O . ILE A 1 181 ? -8.452 -17.390 1.880 1.00 95.88 181 ILE A O 1
ATOM 1407 N N . VAL A 1 182 ? -7.350 -16.223 3.466 1.00 94.44 182 VAL A N 1
ATOM 1408 C CA . VAL A 1 182 ? -6.627 -17.354 4.069 1.00 94.44 182 VAL A CA 1
ATOM 1409 C C . VAL A 1 182 ? -6.945 -17.379 5.559 1.00 94.44 182 VAL A C 1
ATOM 1411 O O . VAL A 1 182 ? -6.527 -16.494 6.304 1.00 94.44 182 VAL A O 1
ATOM 1414 N N . GLY A 1 183 ? -7.719 -18.374 5.998 1.00 93.31 183 GLY A N 1
ATOM 1415 C CA . GLY A 1 183 ? -8.232 -18.417 7.369 1.00 93.31 183 GLY A CA 1
ATOM 1416 C C . GLY A 1 183 ? -9.134 -17.214 7.660 1.00 93.31 183 GLY A C 1
ATOM 1417 O O . GLY A 1 183 ? -10.174 -17.058 7.024 1.00 93.31 183 GLY A O 1
ATOM 1418 N N . TYR A 1 184 ? -8.716 -16.362 8.598 1.00 93.62 184 TYR A N 1
ATOM 1419 C CA . TYR A 1 184 ? -9.409 -15.116 8.961 1.00 93.62 184 TYR A CA 1
ATOM 1420 C C . TYR A 1 184 ? -8.755 -13.861 8.368 1.00 93.62 184 TYR A C 1
ATOM 1422 O O . TYR A 1 184 ? -9.240 -12.753 8.587 1.00 93.62 184 TYR A O 1
ATOM 1430 N N . THR A 1 185 ? -7.668 -14.024 7.614 1.00 95.94 185 THR A N 1
ATOM 1431 C CA . THR A 1 185 ? -6.897 -12.918 7.051 1.00 95.94 185 THR A CA 1
ATOM 1432 C C . THR A 1 185 ? -7.320 -12.668 5.610 1.00 95.94 185 THR A C 1
ATOM 1434 O O . THR A 1 185 ? -7.239 -13.560 4.757 1.00 95.94 185 THR A O 1
ATOM 1437 N N . GLN A 1 186 ? -7.733 -11.440 5.304 1.00 97.00 186 GLN A N 1
ATOM 1438 C CA . GLN A 1 186 ? -7.935 -11.018 3.920 1.00 97.00 186 GLN A CA 1
ATOM 1439 C C . GLN A 1 186 ? -6.584 -10.675 3.295 1.00 97.00 186 GLN A C 1
ATOM 1441 O O . GLN A 1 186 ? -5.790 -9.944 3.884 1.00 97.00 186 GLN A O 1
ATOM 1446 N N . ARG A 1 187 ? -6.311 -11.180 2.094 1.00 97.00 187 ARG A N 1
ATOM 1447 C CA . ARG A 1 187 ? -5.044 -10.950 1.396 1.00 97.00 187 ARG A CA 1
ATOM 1448 C C . ARG A 1 187 ? -5.279 -10.289 0.046 1.00 97.00 187 ARG A C 1
ATOM 1450 O O . ARG A 1 187 ? -6.142 -10.712 -0.724 1.00 97.00 187 ARG A O 1
ATOM 1457 N N . LEU A 1 188 ? -4.489 -9.262 -0.237 1.00 97.44 188 LEU A N 1
ATOM 1458 C CA . LEU A 1 188 ? -4.352 -8.650 -1.549 1.00 97.44 188 LEU A CA 1
ATOM 1459 C C . LEU A 1 188 ? -2.944 -8.945 -2.058 1.00 97.44 188 LEU A C 1
ATOM 1461 O O . LEU A 1 188 ? -1.975 -8.399 -1.543 1.00 97.44 188 LEU A O 1
ATOM 1465 N N . HIS A 1 189 ? -2.826 -9.807 -3.060 1.00 96.88 189 HIS A N 1
ATOM 1466 C CA . HIS A 1 189 ? -1.551 -10.128 -3.685 1.00 96.88 189 HIS A CA 1
ATOM 1467 C C . HIS A 1 189 ? -1.373 -9.347 -4.982 1.00 96.88 189 HIS A C 1
ATOM 1469 O O . HIS A 1 189 ? -2.242 -9.368 -5.858 1.00 96.88 189 HIS A O 1
ATOM 1475 N N . ILE A 1 190 ? -0.237 -8.669 -5.100 1.00 97.06 190 ILE A N 1
ATOM 1476 C CA . ILE A 1 190 ? 0.124 -7.847 -6.246 1.00 97.06 190 ILE A CA 1
ATOM 1477 C C . ILE A 1 190 ? 1.431 -8.366 -6.806 1.00 97.06 190 ILE A C 1
ATOM 1479 O O . ILE A 1 190 ? 2.467 -8.335 -6.145 1.00 97.06 190 ILE A O 1
ATOM 1483 N N . THR A 1 191 ? 1.375 -8.809 -8.054 1.00 96.12 191 THR A N 1
ATOM 1484 C CA . THR A 1 191 ? 2.549 -9.294 -8.766 1.00 96.12 191 THR A CA 1
ATOM 1485 C C . THR A 1 191 ? 3.123 -8.161 -9.604 1.00 96.12 191 THR A C 1
ATOM 1487 O O . THR A 1 191 ? 2.489 -7.685 -10.549 1.00 96.12 191 THR A O 1
ATOM 1490 N N . LEU A 1 192 ? 4.334 -7.720 -9.273 1.00 95.12 192 LEU A N 1
ATOM 1491 C CA . LEU A 1 192 ? 5.034 -6.669 -10.005 1.00 95.12 192 LEU A CA 1
ATOM 1492 C C . LEU A 1 192 ? 5.346 -7.101 -11.454 1.00 95.12 192 LEU A C 1
ATOM 1494 O O . LEU A 1 192 ? 5.463 -8.290 -11.754 1.00 95.12 192 LEU A O 1
ATOM 1498 N N . PRO A 1 193 ? 5.506 -6.160 -12.395 1.00 91.81 193 PRO A N 1
ATOM 1499 C CA . PRO A 1 193 ? 6.065 -6.468 -13.707 1.00 91.81 193 PRO A CA 1
ATOM 1500 C C . PRO A 1 193 ? 7.496 -7.022 -13.595 1.00 91.81 193 PRO A C 1
ATOM 1502 O O . PRO A 1 193 ? 8.288 -6.554 -12.780 1.00 91.81 193 PRO A O 1
ATOM 1505 N N . SER A 1 194 ? 7.890 -7.971 -14.452 1.00 87.31 194 SER A N 1
ATOM 1506 C CA . SER A 1 194 ? 9.277 -8.482 -14.461 1.00 87.31 194 SER A CA 1
ATOM 1507 C C . SER A 1 194 ? 10.314 -7.394 -14.752 1.00 87.31 194 SER A C 1
ATOM 1509 O O . SER A 1 194 ? 11.424 -7.468 -14.238 1.00 87.31 194 SER A O 1
ATOM 1511 N N . SER A 1 195 ? 9.941 -6.366 -15.522 1.00 85.62 195 SER A N 1
ATOM 1512 C CA . SER A 1 195 ? 10.782 -5.193 -15.798 1.00 85.62 195 SER A CA 1
ATOM 1513 C C . SER A 1 195 ? 11.129 -4.390 -14.546 1.00 85.62 195 SER A C 1
ATOM 1515 O O . SER A 1 195 ? 12.041 -3.574 -14.576 1.00 85.62 195 SER A O 1
ATOM 1517 N N . SER A 1 196 ? 10.400 -4.599 -13.449 1.00 86.88 196 SER A N 1
ATOM 1518 C CA . SER A 1 196 ? 10.667 -3.945 -12.176 1.00 86.88 196 SER A CA 1
ATOM 1519 C C . SER A 1 196 ? 11.851 -4.580 -11.439 1.00 86.88 196 SER A C 1
ATOM 1521 O O . SER A 1 196 ? 12.391 -3.933 -10.550 1.00 86.88 196 SER A O 1
ATOM 1523 N N . ARG A 1 197 ? 12.294 -5.799 -11.794 1.00 87.38 197 ARG A N 1
ATOM 1524 C CA . ARG A 1 197 ? 13.529 -6.390 -11.251 1.00 87.38 197 ARG A CA 1
ATOM 1525 C C . ARG A 1 197 ? 14.732 -5.647 -11.839 1.00 87.38 197 ARG A C 1
ATOM 1527 O O . ARG A 1 197 ? 15.251 -6.025 -12.885 1.00 87.38 197 ARG A O 1
ATOM 1534 N N . ILE A 1 198 ? 15.138 -4.560 -11.198 1.00 79.12 198 ILE A N 1
ATOM 1535 C CA . ILE A 1 198 ? 16.332 -3.810 -11.582 1.00 79.12 198 ILE A CA 1
ATOM 1536 C C . ILE A 1 198 ? 17.520 -4.414 -10.830 1.00 79.12 198 ILE A C 1
ATOM 1538 O O . ILE A 1 198 ? 17.472 -4.533 -9.611 1.00 79.12 198 ILE A O 1
ATOM 1542 N N . ALA A 1 199 ? 18.555 -4.829 -11.566 1.00 70.81 199 ALA A N 1
ATOM 1543 C CA . ALA A 1 199 ? 19.768 -5.406 -10.983 1.00 70.81 199 ALA A CA 1
ATOM 1544 C C . ALA A 1 199 ? 20.683 -4.340 -10.354 1.00 70.81 199 ALA A C 1
ATOM 1546 O O . ALA A 1 199 ? 21.425 -4.644 -9.426 1.00 70.81 199 ALA A O 1
ATOM 1547 N N . GLU A 1 200 ? 20.623 -3.098 -10.846 1.00 78.44 200 GLU A N 1
ATOM 1548 C CA . GLU A 1 200 ? 21.503 -2.007 -10.423 1.00 78.44 200 GLU A CA 1
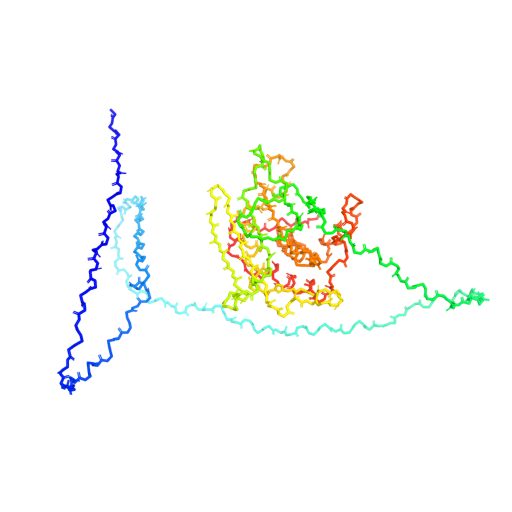ATOM 1549 C C . GLU A 1 200 ? 20.751 -0.668 -10.351 1.00 78.44 200 GLU A C 1
ATOM 1551 O O . GLU A 1 200 ? 20.101 -0.251 -11.311 1.00 78.44 200 GLU A O 1
ATOM 1556 N N . GLY A 1 201 ? 20.874 0.029 -9.219 1.00 82.62 201 GLY A N 1
ATOM 1557 C CA . GLY A 1 201 ? 20.285 1.352 -8.986 1.00 82.62 201 GLY A CA 1
ATOM 1558 C C . GLY A 1 201 ? 19.008 1.339 -8.141 1.00 82.62 201 GLY A C 1
ATOM 1559 O O . GLY A 1 201 ? 18.475 0.286 -7.797 1.00 82.62 201 GLY A O 1
ATOM 1560 N N . ARG A 1 202 ? 18.524 2.539 -7.790 1.00 84.06 202 ARG A N 1
ATOM 1561 C CA . ARG A 1 202 ? 17.285 2.723 -7.019 1.00 84.06 202 ARG A CA 1
ATOM 1562 C C . ARG A 1 202 ? 16.090 2.249 -7.857 1.00 84.06 202 ARG A C 1
ATOM 1564 O O . ARG A 1 202 ? 15.834 2.845 -8.910 1.00 84.06 202 ARG A O 1
ATOM 1571 N N . PRO A 1 203 ? 15.337 1.224 -7.424 1.00 84.69 203 PRO A N 1
ATOM 1572 C CA . PRO A 1 203 ? 14.154 0.811 -8.150 1.00 84.69 203 PRO A CA 1
ATOM 1573 C C . PRO A 1 203 ? 13.071 1.872 -7.992 1.00 84.69 203 PRO A C 1
ATOM 1575 O O . PRO A 1 203 ? 12.587 2.118 -6.894 1.00 84.69 203 PRO A O 1
ATOM 1578 N N . GLY A 1 204 ? 12.680 2.498 -9.102 1.00 91.50 204 GLY A N 1
ATOM 1579 C CA . GLY A 1 204 ? 11.515 3.379 -9.103 1.00 91.50 204 GLY A CA 1
ATOM 1580 C C . GLY A 1 204 ? 10.217 2.609 -8.838 1.00 91.50 204 GLY A C 1
ATOM 1581 O O . GLY A 1 204 ? 10.199 1.374 -8.848 1.00 91.50 204 GLY A O 1
ATOM 1582 N N . LEU A 1 205 ? 9.116 3.335 -8.659 1.00 95.62 205 LEU A N 1
ATOM 1583 C CA . LEU A 1 205 ? 7.773 2.802 -8.403 1.00 95.62 205 LEU A CA 1
ATOM 1584 C C . LEU A 1 205 ? 7.360 1.728 -9.429 1.00 95.62 205 LEU A C 1
ATOM 1586 O O . LEU A 1 205 ? 7.096 2.014 -10.600 1.00 95.62 205 LEU A O 1
ATOM 1590 N N . GLY A 1 206 ? 7.262 0.481 -8.968 1.00 95.25 206 GLY A N 1
ATOM 1591 C CA . GLY A 1 206 ? 6.898 -0.692 -9.768 1.00 95.25 206 GLY A CA 1
ATOM 1592 C C . GLY A 1 206 ? 5.392 -0.917 -9.849 1.00 95.25 206 GLY A C 1
ATOM 1593 O O . GLY A 1 206 ? 4.910 -1.607 -10.749 1.00 95.25 206 GLY A O 1
ATOM 1594 N N . LEU A 1 207 ? 4.641 -0.311 -8.929 1.00 96.88 207 LEU A N 1
ATOM 1595 C CA . LEU A 1 207 ? 3.188 -0.401 -8.882 1.00 96.88 207 LEU A CA 1
ATOM 1596 C C . LEU A 1 207 ? 2.534 0.385 -10.026 1.00 96.88 207 LEU A C 1
ATOM 1598 O O . LEU A 1 207 ? 2.871 1.537 -10.320 1.00 96.88 207 LEU A O 1
ATOM 1602 N N . THR A 1 208 ? 1.529 -0.219 -10.659 1.00 96.38 208 THR A N 1
ATOM 1603 C CA . THR A 1 208 ? 0.670 0.464 -11.638 1.00 96.38 208 THR A CA 1
ATOM 1604 C C . THR A 1 208 ? -0.364 1.366 -10.944 1.00 96.38 208 THR A C 1
ATOM 1606 O O . THR A 1 208 ? -0.623 1.238 -9.749 1.00 96.38 208 THR A O 1
ATOM 1609 N N . ASP A 1 209 ? -1.007 2.273 -11.690 1.00 97.00 209 ASP A N 1
ATOM 1610 C CA . ASP A 1 209 ? -2.086 3.126 -11.152 1.00 97.00 209 ASP A CA 1
ATOM 1611 C C . ASP A 1 209 ? -3.260 2.286 -10.635 1.00 97.00 209 ASP A C 1
ATOM 1613 O O . ASP A 1 209 ? -3.918 2.646 -9.658 1.00 97.00 209 ASP A O 1
ATOM 1617 N N . GLY A 1 210 ? -3.518 1.159 -11.308 1.00 96.25 210 GLY A N 1
ATOM 1618 C CA . GLY A 1 210 ? -4.514 0.178 -10.895 1.00 96.25 210 GLY A CA 1
ATOM 1619 C C . GLY A 1 210 ? -4.138 -0.476 -9.570 1.00 96.25 210 GLY A C 1
ATOM 1620 O O . GLY A 1 210 ? -4.981 -0.543 -8.683 1.00 96.25 210 GLY A O 1
ATOM 1621 N N . HIS A 1 211 ? -2.871 -0.871 -9.404 1.00 97.25 211 HIS A N 1
ATOM 1622 C CA . HIS A 1 211 ? -2.372 -1.455 -8.155 1.00 97.25 211 HIS A CA 1
ATOM 1623 C C . HIS A 1 211 ? -2.482 -0.483 -6.987 1.00 97.25 211 HIS A C 1
ATOM 1625 O O . HIS A 1 211 ? -3.098 -0.834 -5.990 1.00 97.25 211 HIS A O 1
ATOM 1631 N N . LEU A 1 212 ? -1.980 0.750 -7.122 1.00 97.88 212 LEU A N 1
ATOM 1632 C CA . LEU A 1 212 ? -2.085 1.757 -6.058 1.00 97.88 212 LEU A CA 1
ATOM 1633 C C . LEU A 1 212 ? -3.539 2.010 -5.653 1.00 97.88 212 LEU A C 1
ATOM 1635 O O . LEU A 1 212 ? -3.844 2.115 -4.467 1.00 97.88 212 LEU A O 1
ATOM 1639 N N . ARG A 1 213 ? -4.456 2.060 -6.627 1.00 97.25 213 ARG A N 1
ATOM 1640 C CA . ARG A 1 213 ? -5.887 2.211 -6.348 1.00 97.25 213 ARG A CA 1
ATOM 1641 C C . ARG A 1 213 ? -6.448 1.006 -5.594 1.00 97.25 213 ARG A C 1
ATOM 1643 O O . ARG A 1 213 ? -7.144 1.202 -4.604 1.00 97.25 213 ARG A O 1
ATOM 1650 N N . SER A 1 214 ? -6.139 -0.210 -6.044 1.00 97.31 214 SER A N 1
ATOM 1651 C CA . SER A 1 214 ? -6.565 -1.445 -5.383 1.00 97.31 214 SER A CA 1
ATOM 1652 C C . SER A 1 214 ? -6.036 -1.540 -3.955 1.00 97.31 214 SER A C 1
ATOM 1654 O O . SER A 1 214 ? -6.807 -1.886 -3.068 1.00 97.31 214 SER A O 1
ATOM 1656 N N . ILE A 1 215 ? -4.767 -1.186 -3.719 1.00 98.06 215 ILE A N 1
ATOM 1657 C CA . ILE A 1 215 ? -4.178 -1.165 -2.375 1.00 98.06 215 ILE A CA 1
ATOM 1658 C C . ILE A 1 215 ? -4.890 -0.136 -1.504 1.00 98.06 215 ILE A C 1
ATOM 1660 O O . ILE A 1 215 ? -5.376 -0.483 -0.434 1.00 98.06 215 ILE A O 1
ATOM 1664 N N . ARG A 1 216 ? -5.007 1.111 -1.974 1.00 97.31 216 ARG A N 1
ATOM 1665 C CA . ARG A 1 216 ? -5.691 2.186 -1.245 1.00 97.31 216 ARG A CA 1
ATOM 1666 C C . ARG A 1 216 ? -7.106 1.777 -0.839 1.00 97.31 216 ARG A C 1
ATOM 1668 O O . ARG A 1 216 ? -7.486 1.986 0.306 1.00 97.31 216 ARG A O 1
ATOM 1675 N N . ASP A 1 217 ? -7.878 1.216 -1.768 1.00 96.44 217 ASP A N 1
ATOM 1676 C CA . ASP A 1 217 ? -9.261 0.813 -1.502 1.00 96.44 217 ASP A CA 1
ATOM 1677 C C . ASP A 1 217 ? -9.327 -0.405 -0.565 1.00 96.44 217 ASP A C 1
ATOM 1679 O O . ASP A 1 217 ? -10.177 -0.450 0.317 1.00 96.44 217 ASP A O 1
ATOM 1683 N N . PHE A 1 218 ? -8.401 -1.357 -0.687 1.00 97.38 218 PHE A N 1
ATOM 1684 C CA . PHE A 1 218 ? -8.316 -2.505 0.217 1.00 97.38 218 PHE A CA 1
ATOM 1685 C C . PHE A 1 218 ? -7.950 -2.093 1.650 1.00 97.38 218 PHE A C 1
ATOM 1687 O O . PHE A 1 218 ? -8.595 -2.533 2.598 1.00 97.38 218 PHE A O 1
ATOM 1694 N N . ILE A 1 219 ? -6.964 -1.205 1.819 1.00 97.38 219 ILE A N 1
ATOM 1695 C CA . ILE A 1 219 ? -6.594 -0.675 3.138 1.00 97.38 219 ILE A CA 1
ATOM 1696 C C . ILE A 1 219 ? -7.716 0.212 3.679 1.00 97.38 219 ILE A C 1
ATOM 1698 O O . ILE A 1 219 ? -8.047 0.108 4.850 1.00 97.38 219 ILE A O 1
ATOM 1702 N N . GLY A 1 220 ? -8.353 1.042 2.850 1.00 95.19 220 GLY A N 1
ATOM 1703 C CA . GLY A 1 220 ? -9.461 1.898 3.280 1.00 95.19 220 GLY A CA 1
ATOM 1704 C C . GLY A 1 220 ? -10.736 1.147 3.663 1.00 95.19 220 GLY A C 1
ATOM 1705 O O . GLY A 1 220 ? -11.508 1.652 4.475 1.00 95.19 220 GLY A O 1
ATOM 1706 N N . GLU A 1 221 ? -10.954 -0.052 3.118 1.00 94.50 221 GLU A N 1
ATOM 1707 C CA . GLU A 1 221 ? -12.009 -0.968 3.567 1.00 94.50 221 GLU A CA 1
ATOM 1708 C C . GLU A 1 221 ? -11.698 -1.528 4.965 1.00 94.50 221 GLU A C 1
ATOM 1710 O O . GLU A 1 221 ? -12.592 -1.605 5.806 1.00 94.50 221 GLU A O 1
ATOM 1715 N N . ALA A 1 222 ? -10.433 -1.875 5.220 1.00 95.56 222 ALA A N 1
ATOM 1716 C CA . ALA A 1 222 ? -9.977 -2.436 6.488 1.00 95.56 222 ALA A CA 1
ATOM 1717 C C . ALA A 1 222 ? -9.862 -1.386 7.601 1.00 95.56 222 ALA A C 1
ATOM 1719 O O . ALA A 1 222 ? -10.312 -1.611 8.719 1.00 95.56 222 ALA A O 1
ATOM 1720 N N . LEU A 1 223 ? -9.271 -0.235 7.288 1.00 94.62 223 LEU A N 1
ATOM 1721 C CA . LEU A 1 223 ? -8.895 0.818 8.222 1.00 94.62 223 LEU A CA 1
ATOM 1722 C C . LEU A 1 223 ? -9.551 2.149 7.793 1.00 94.62 223 LEU A C 1
ATOM 1724 O O . LEU A 1 223 ? -8.923 2.987 7.144 1.00 94.62 223 LEU A O 1
ATOM 1728 N N . PRO A 1 224 ? -10.843 2.370 8.096 1.00 91.00 224 PRO A N 1
ATOM 1729 C CA . PRO A 1 224 ? -11.500 3.654 7.852 1.00 91.00 224 PRO A CA 1
ATOM 1730 C C . PRO A 1 224 ? -10.883 4.784 8.686 1.00 91.00 224 PRO A C 1
ATOM 1732 O O . PRO A 1 224 ? -10.278 4.526 9.725 1.00 91.00 224 PRO A O 1
ATOM 1735 N N . HIS A 1 225 ? -11.119 6.045 8.301 1.00 86.75 225 HIS A N 1
ATOM 1736 C CA . HIS A 1 225 ? -10.595 7.221 9.017 1.00 86.75 225 HIS A CA 1
ATOM 1737 C C . HIS A 1 225 ? -10.859 7.186 10.525 1.00 86.75 225 HIS A C 1
ATOM 1739 O O . HIS A 1 225 ? -9.947 7.431 11.300 1.00 86.75 225 HIS A O 1
ATOM 1745 N N . SER A 1 226 ? -12.078 6.819 10.935 1.00 85.56 226 SER A N 1
ATOM 1746 C CA . SER A 1 226 ? -12.466 6.744 12.348 1.00 85.56 226 SER A CA 1
ATOM 1747 C C . SER A 1 226 ? -11.630 5.754 13.157 1.00 85.56 226 SER A C 1
ATOM 1749 O O . SER A 1 226 ? -11.469 5.934 14.358 1.00 85.56 226 SER A O 1
ATOM 1751 N N . VAL A 1 227 ? -11.136 4.698 12.507 1.00 85.50 227 VAL A N 1
ATOM 1752 C CA . VAL A 1 227 ? -10.263 3.700 13.130 1.00 85.50 227 VAL A CA 1
ATOM 1753 C C . VAL A 1 227 ? -8.816 4.179 13.073 1.00 85.50 227 VAL A C 1
ATOM 1755 O O . VAL A 1 227 ? -8.135 4.142 14.087 1.00 85.50 227 VAL A O 1
ATOM 1758 N N . ALA A 1 228 ? -8.379 4.709 11.928 1.00 84.25 228 ALA A N 1
ATOM 1759 C CA . ALA A 1 228 ? -7.026 5.234 11.737 1.00 84.25 228 ALA A CA 1
ATOM 1760 C C . ALA A 1 228 ? -6.690 6.420 12.661 1.00 84.25 228 ALA A C 1
ATOM 1762 O O . ALA A 1 228 ? -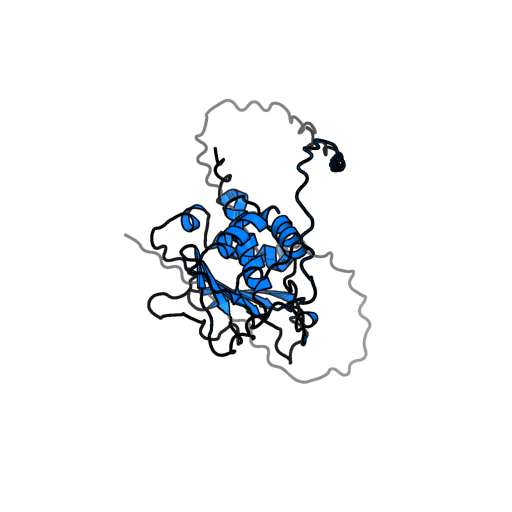5.531 6.621 13.001 1.00 84.25 228 ALA A O 1
ATOM 1763 N N . SER A 1 229 ? -7.687 7.219 13.057 1.00 84.00 229 SER A N 1
ATOM 1764 C CA . SER A 1 229 ? -7.517 8.338 13.992 1.00 84.00 229 SER A CA 1
ATOM 1765 C C . SER A 1 229 ? -7.621 7.933 15.464 1.00 84.00 229 SER A C 1
ATOM 1767 O O . SER A 1 229 ? -7.437 8.779 16.336 1.00 84.00 229 SER A O 1
ATOM 1769 N N . SER A 1 230 ? -8.012 6.690 15.754 1.00 84.00 230 SER A N 1
ATOM 1770 C CA . SER A 1 230 ? -8.193 6.224 17.125 1.00 84.00 230 SER A CA 1
ATOM 1771 C C . SER A 1 230 ? -6.851 5.837 17.733 1.00 84.00 230 SER A C 1
ATOM 1773 O O . SER A 1 230 ? -6.079 5.098 17.130 1.00 84.00 230 SER A O 1
ATOM 1775 N N . THR A 1 231 ? -6.594 6.294 18.956 1.00 76.81 231 THR A N 1
ATOM 1776 C CA . THR A 1 231 ? -5.471 5.812 19.774 1.00 76.81 231 THR A CA 1
ATOM 1777 C C . THR A 1 231 ? -5.818 4.529 20.530 1.00 76.81 231 THR A C 1
ATOM 1779 O O . THR A 1 231 ? -4.956 3.952 21.185 1.00 76.81 231 THR A O 1
ATOM 1782 N N . GLU A 1 232 ? -7.085 4.105 20.504 1.00 81.56 232 GLU A N 1
ATOM 1783 C CA . GLU A 1 232 ? -7.512 2.858 21.134 1.00 81.56 232 GLU A CA 1
ATOM 1784 C C . GLU A 1 232 ? -7.076 1.658 20.290 1.00 81.56 232 GLU A C 1
ATOM 1786 O O . GLU A 1 232 ? -7.154 1.688 19.060 1.00 81.56 232 GLU A O 1
ATOM 1791 N N . GLU A 1 233 ? -6.648 0.586 20.961 1.00 74.88 233 GLU A N 1
ATOM 1792 C CA . GLU A 1 233 ? -6.236 -0.658 20.315 1.00 74.88 233 GLU A CA 1
ATOM 1793 C C . GLU A 1 233 ? -7.408 -1.257 19.526 1.00 74.88 233 GLU A C 1
ATOM 1795 O O . GLU A 1 233 ? -8.295 -1.922 20.066 1.00 74.88 233 GLU A O 1
ATOM 1800 N N . SER A 1 234 ? -7.424 -1.016 18.217 1.00 84.94 234 SER A N 1
ATOM 1801 C CA . SER A 1 234 ? -8.335 -1.718 17.327 1.00 84.94 234 SER A CA 1
ATOM 1802 C C . SER A 1 234 ? -7.787 -3.119 17.049 1.00 84.94 234 SER A C 1
ATOM 1804 O O . SER A 1 234 ? -6.588 -3.313 16.853 1.00 84.94 234 SER A O 1
ATOM 1806 N N . ASN A 1 235 ? -8.672 -4.113 16.957 1.00 91.44 235 ASN A N 1
ATOM 1807 C CA . ASN A 1 235 ? -8.289 -5.471 16.544 1.00 91.44 235 ASN A CA 1
ATOM 1808 C C . ASN A 1 235 ? -7.882 -5.550 15.057 1.00 91.44 235 ASN A C 1
ATOM 1810 O O . ASN A 1 235 ? -7.591 -6.631 14.543 1.00 91.44 235 ASN A O 1
ATOM 1814 N N . ILE A 1 236 ? -7.914 -4.426 14.338 1.00 95.12 236 ILE A N 1
ATOM 1815 C CA . ILE A 1 236 ? -7.614 -4.358 12.916 1.00 95.12 236 ILE A CA 1
ATOM 1816 C C . ILE A 1 236 ? -6.126 -4.070 12.759 1.00 95.12 236 ILE A C 1
ATOM 1818 O O . ILE A 1 236 ? -5.642 -2.986 13.066 1.00 95.12 236 ILE A O 1
ATOM 1822 N N . ARG A 1 237 ? -5.408 -5.062 12.238 1.00 96.31 237 ARG A N 1
ATOM 1823 C CA . ARG A 1 237 ? -4.000 -4.942 11.855 1.00 96.31 237 ARG A CA 1
ATOM 1824 C C . ARG A 1 237 ? -3.861 -5.191 10.362 1.00 96.31 237 ARG A C 1
ATOM 1826 O O . ARG A 1 237 ? -4.300 -6.241 9.875 1.00 96.31 237 ARG A O 1
ATOM 1833 N N . VAL A 1 238 ? -3.279 -4.237 9.656 1.00 97.50 238 VAL A N 1
ATOM 1834 C CA . VAL A 1 238 ? -3.021 -4.263 8.219 1.00 97.50 238 VAL A CA 1
ATOM 1835 C C . VAL A 1 238 ? -1.514 -4.283 8.008 1.00 97.50 238 VAL A C 1
ATOM 1837 O O . VAL A 1 238 ? -0.816 -3.416 8.520 1.00 97.50 238 VAL A O 1
ATOM 1840 N N . LEU A 1 239 ? -1.014 -5.254 7.252 1.00 97.75 239 LEU A N 1
ATOM 1841 C CA . LEU A 1 239 ? 0.398 -5.351 6.886 1.00 97.75 239 LEU A CA 1
ATOM 1842 C C . LEU A 1 239 ? 0.571 -5.095 5.389 1.00 97.75 239 LEU A C 1
ATOM 1844 O O . LEU A 1 239 ? -0.112 -5.723 4.583 1.00 97.75 239 LEU A O 1
ATOM 1848 N N . ILE A 1 240 ? 1.500 -4.222 5.012 1.00 97.88 240 ILE A N 1
ATOM 1849 C CA . ILE A 1 240 ? 1.989 -4.073 3.640 1.00 97.88 240 ILE A CA 1
ATOM 1850 C C . ILE A 1 240 ? 3.376 -4.705 3.576 1.00 97.88 240 ILE A C 1
ATOM 1852 O O . ILE A 1 240 ? 4.308 -4.220 4.215 1.00 97.88 240 ILE A O 1
ATOM 1856 N N . THR A 1 241 ? 3.524 -5.765 2.791 1.00 97.44 241 THR A N 1
ATOM 1857 C CA . THR A 1 241 ? 4.826 -6.363 2.513 1.00 97.44 241 THR A CA 1
ATOM 1858 C C . THR A 1 241 ? 5.301 -6.023 1.108 1.00 97.44 241 THR A C 1
ATOM 1860 O O . THR A 1 241 ? 4.511 -5.931 0.165 1.00 97.44 241 THR A O 1
ATOM 1863 N N . THR A 1 242 ? 6.607 -5.810 0.974 1.00 96.56 242 THR A N 1
ATOM 1864 C CA . THR A 1 242 ? 7.285 -5.528 -0.299 1.00 96.56 242 THR A CA 1
ATOM 1865 C C . THR A 1 242 ? 8.566 -6.359 -0.408 1.00 96.56 242 THR A C 1
ATOM 1867 O O . THR A 1 242 ? 9.122 -6.741 0.628 1.00 96.56 242 THR A O 1
ATOM 1870 N N . PRO A 1 243 ? 9.073 -6.663 -1.618 1.00 94.88 243 PRO A N 1
ATOM 1871 C CA . PRO A 1 243 ? 10.345 -7.356 -1.762 1.00 94.88 243 PRO A CA 1
ATOM 1872 C C . PRO A 1 243 ? 11.495 -6.492 -1.238 1.00 94.88 243 PRO A C 1
ATOM 1874 O O . PRO A 1 243 ? 11.428 -5.257 -1.277 1.00 94.88 243 PRO A O 1
ATOM 1877 N N . PHE A 1 244 ? 12.581 -7.134 -0.806 1.00 91.88 244 PHE A N 1
ATOM 1878 C CA . PHE A 1 244 ? 13.797 -6.423 -0.417 1.00 91.88 244 PHE A CA 1
ATOM 1879 C C . PHE A 1 244 ? 14.286 -5.494 -1.535 1.00 91.88 244 PHE A C 1
ATOM 1881 O O . PHE A 1 244 ? 14.149 -5.774 -2.731 1.00 91.88 244 PHE A O 1
ATOM 1888 N N . GLY A 1 245 ? 14.803 -4.335 -1.126 1.00 91.38 245 GLY A N 1
ATOM 1889 C CA . GLY A 1 245 ? 15.252 -3.289 -2.039 1.00 91.38 245 GLY A CA 1
ATOM 1890 C C . GLY A 1 245 ? 14.130 -2.469 -2.677 1.00 91.38 245 GLY A C 1
ATOM 1891 O O . GLY A 1 245 ? 14.440 -1.586 -3.464 1.00 91.38 245 GLY A O 1
ATOM 1892 N N . ARG A 1 246 ? 12.845 -2.697 -2.351 1.00 94.12 246 ARG A N 1
ATOM 1893 C CA . ARG A 1 246 ? 11.715 -1.897 -2.869 1.00 94.12 246 ARG A CA 1
ATOM 1894 C C . ARG A 1 246 ? 10.910 -1.147 -1.795 1.00 94.12 246 ARG A C 1
ATOM 1896 O O . ARG A 1 246 ? 9.681 -1.297 -1.746 1.00 94.12 246 ARG A O 1
ATOM 1903 N N . PRO A 1 247 ? 11.541 -0.312 -0.953 1.00 95.50 247 PRO A N 1
ATOM 1904 C CA . PRO A 1 247 ? 10.805 0.491 0.021 1.00 95.50 247 PRO A CA 1
ATOM 1905 C C . PRO A 1 247 ? 9.823 1.464 -0.648 1.00 95.50 247 PRO A C 1
ATOM 1907 O O . PRO A 1 247 ? 8.712 1.661 -0.157 1.00 95.50 247 PRO A O 1
ATOM 1910 N N . THR A 1 248 ? 10.178 1.990 -1.825 1.00 96.38 248 THR A N 1
ATOM 1911 C CA . THR A 1 248 ? 9.373 2.942 -2.603 1.00 96.38 248 THR A CA 1
ATOM 1912 C C . THR A 1 248 ? 7.942 2.468 -2.858 1.00 96.38 248 THR A C 1
ATOM 1914 O O . THR A 1 248 ? 7.013 3.267 -2.760 1.00 96.38 248 THR A O 1
ATOM 1917 N N . ASP A 1 249 ? 7.727 1.180 -3.152 1.00 97.44 249 ASP A N 1
ATOM 1918 C CA . ASP A 1 249 ? 6.386 0.655 -3.438 1.00 97.44 249 ASP A CA 1
ATOM 1919 C C . ASP A 1 249 ? 5.507 0.612 -2.182 1.00 97.44 249 ASP A C 1
ATOM 1921 O O . ASP A 1 249 ? 4.343 1.020 -2.234 1.00 97.44 249 ASP A O 1
ATOM 1925 N N . ALA A 1 250 ? 6.065 0.170 -1.049 1.00 97.44 250 ALA A N 1
ATOM 1926 C CA . ALA A 1 250 ? 5.359 0.155 0.230 1.00 97.44 250 ALA A CA 1
ATOM 1927 C C . ALA A 1 250 ? 5.038 1.580 0.697 1.00 97.44 250 ALA A C 1
ATOM 1929 O O . ALA A 1 250 ? 3.893 1.863 1.052 1.00 97.44 250 ALA A O 1
ATOM 1930 N N . MET A 1 251 ? 6.006 2.497 0.609 1.00 97.94 251 MET A N 1
ATOM 1931 C CA . MET A 1 251 ? 5.824 3.893 1.015 1.00 97.94 251 MET A CA 1
ATOM 1932 C C . MET A 1 251 ? 4.864 4.650 0.094 1.00 97.94 251 MET A C 1
ATOM 1934 O O . MET A 1 251 ? 4.018 5.397 0.579 1.00 97.94 251 MET A O 1
ATOM 1938 N N . CYS A 1 252 ? 4.887 4.407 -1.222 1.00 97.88 252 CYS A N 1
ATOM 1939 C CA . CYS A 1 252 ? 3.878 4.953 -2.135 1.00 97.88 252 CYS A CA 1
ATOM 1940 C C . CYS A 1 252 ? 2.475 4.427 -1.825 1.00 97.88 252 CYS A C 1
ATOM 1942 O O . CYS A 1 252 ? 1.510 5.190 -1.871 1.00 97.88 252 CYS A O 1
ATOM 1944 N N . ALA A 1 253 ? 2.342 3.135 -1.523 1.00 98.19 253 ALA A N 1
ATOM 1945 C CA . ALA A 1 253 ? 1.064 2.531 -1.170 1.00 98.19 253 ALA A CA 1
ATOM 1946 C C . ALA A 1 253 ? 0.510 3.098 0.147 1.00 98.19 253 ALA A C 1
ATOM 1948 O O . ALA A 1 253 ? -0.641 3.545 0.187 1.00 98.19 253 ALA A O 1
ATOM 1949 N N . ALA A 1 254 ? 1.339 3.140 1.191 1.00 98.06 254 ALA A N 1
ATOM 1950 C CA . ALA A 1 254 ? 0.991 3.701 2.489 1.00 98.06 254 ALA A CA 1
ATOM 1951 C C . ALA A 1 254 ? 0.679 5.199 2.399 1.00 98.06 254 ALA A C 1
ATOM 1953 O O . ALA A 1 254 ? -0.405 5.621 2.797 1.00 98.06 254 ALA A O 1
ATOM 1954 N N . GLY A 1 255 ? 1.567 5.992 1.794 1.00 97.81 255 GLY A N 1
ATOM 1955 C CA . GLY A 1 255 ? 1.376 7.428 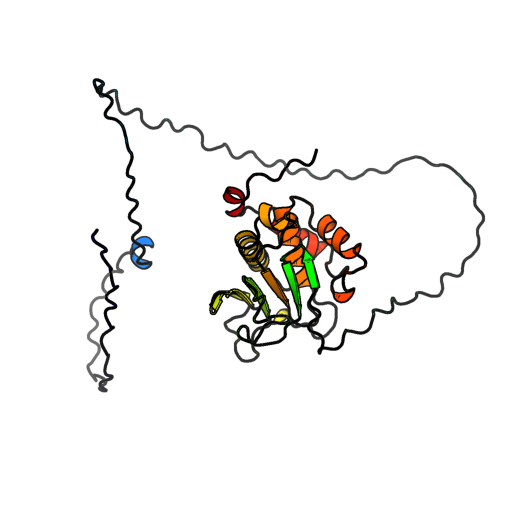1.596 1.00 97.81 255 GLY A CA 1
ATOM 1956 C C . GLY A 1 255 ? 0.129 7.743 0.766 1.00 97.81 255 GLY A C 1
ATOM 1957 O O . GLY A 1 255 ? -0.615 8.666 1.093 1.00 97.81 255 GLY A O 1
ATOM 1958 N N . CYS A 1 256 ? -0.172 6.940 -0.262 1.00 98.00 256 CYS A N 1
ATOM 1959 C CA . CYS A 1 256 ? -1.403 7.077 -1.045 1.00 98.00 256 CYS A CA 1
ATOM 1960 C C . CYS A 1 256 ? -2.664 6.839 -0.199 1.00 98.00 256 CYS A C 1
ATOM 1962 O O . CYS A 1 256 ? -3.654 7.555 -0.366 1.00 98.00 256 CYS A O 1
ATOM 1964 N N . TYR A 1 257 ? -2.657 5.829 0.673 1.00 97.69 257 TYR A N 1
ATOM 1965 C CA . TYR A 1 257 ? -3.766 5.551 1.584 1.00 97.69 257 TYR A CA 1
ATOM 1966 C C . TYR A 1 257 ? -3.907 6.647 2.650 1.00 97.69 257 TYR A C 1
ATOM 1968 O O . TYR A 1 257 ? -4.984 7.227 2.789 1.00 97.69 257 TYR A O 1
ATOM 1976 N N . LEU A 1 258 ? -2.822 6.994 3.339 1.00 96.75 258 LEU A N 1
ATOM 1977 C CA . LEU A 1 258 ? -2.821 7.999 4.399 1.00 96.75 258 LEU A CA 1
ATOM 1978 C C . LEU A 1 258 ? -3.267 9.369 3.875 1.00 96.75 258 LEU A C 1
ATOM 1980 O O . LEU A 1 258 ? -4.124 9.998 4.485 1.00 96.75 258 LEU A O 1
ATOM 1984 N N . ALA A 1 259 ? -2.788 9.795 2.701 1.00 96.25 259 ALA A N 1
ATOM 1985 C CA . ALA A 1 259 ? -3.236 11.034 2.062 1.00 96.25 259 ALA A CA 1
ATOM 1986 C C . ALA A 1 259 ? -4.713 10.994 1.638 1.00 96.25 259 ALA A C 1
ATOM 1988 O O . ALA A 1 259 ? -5.400 12.015 1.680 1.00 96.25 259 ALA A O 1
ATOM 1989 N N . PHE A 1 260 ? -5.223 9.828 1.224 1.00 95.38 260 PHE A N 1
ATOM 1990 C CA . PHE A 1 260 ? -6.646 9.657 0.922 1.00 95.38 260 PHE A CA 1
ATOM 1991 C C . PHE A 1 260 ? -7.506 9.826 2.179 1.00 95.38 260 PHE A C 1
ATOM 1993 O O . PHE A 1 260 ? -8.524 10.515 2.131 1.00 95.38 260 PHE A O 1
ATOM 2000 N N . VAL A 1 261 ? -7.084 9.230 3.295 1.00 93.88 261 VAL A N 1
ATOM 2001 C CA . VAL A 1 261 ? -7.825 9.248 4.560 1.00 93.88 261 VAL A CA 1
ATOM 2002 C C . VAL A 1 261 ? -7.733 10.600 5.269 1.00 93.88 261 VAL A C 1
ATOM 2004 O O . VAL A 1 261 ? -8.741 11.090 5.770 1.00 93.88 261 VAL A O 1
ATOM 2007 N N . SER A 1 262 ? -6.556 11.227 5.294 1.00 92.94 262 SER A N 1
ATOM 2008 C CA . SER A 1 262 ? -6.343 12.525 5.947 1.00 92.94 262 SER A CA 1
ATOM 2009 C C . SER A 1 262 ? -6.797 13.714 5.096 1.00 92.94 262 SER A C 1
ATOM 2011 O O . SER A 1 262 ? -6.981 14.816 5.609 1.00 92.94 262 SER A O 1
ATOM 2013 N N . GLY A 1 263 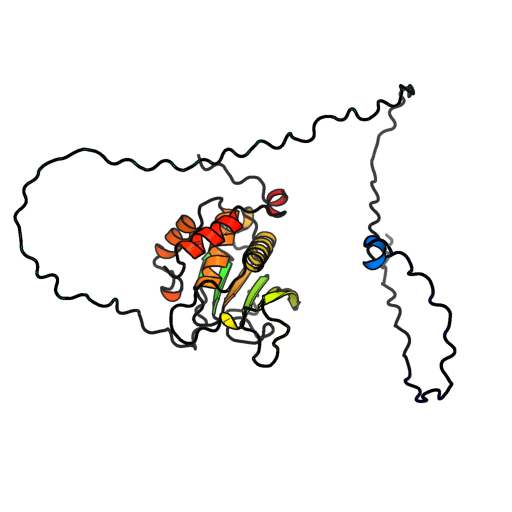? -6.949 13.524 3.781 1.00 93.38 263 GLY A N 1
ATOM 2014 C CA . GLY A 1 263 ? -7.199 14.606 2.828 1.00 93.38 263 GLY A CA 1
ATOM 2015 C C . GLY A 1 263 ? -5.991 15.522 2.590 1.00 93.38 263 GLY A C 1
ATOM 2016 O O . GLY A 1 263 ? -6.127 16.543 1.908 1.00 93.38 263 GLY A O 1
ATOM 2017 N N . GLN A 1 264 ? -4.818 15.181 3.130 1.00 96.44 264 GLN A N 1
ATOM 2018 C CA . GLN A 1 264 ? -3.583 15.941 2.952 1.00 96.44 264 GLN A CA 1
ATOM 2019 C C . GLN A 1 264 ? -2.866 15.583 1.643 1.00 96.44 264 GLN A C 1
ATOM 2021 O O . GLN A 1 264 ? -3.318 14.755 0.843 1.00 96.44 264 GLN A O 1
ATOM 2026 N N . ARG A 1 265 ? -1.746 16.265 1.379 1.00 97.44 265 ARG A N 1
ATOM 2027 C CA . ARG A 1 265 ? -0.886 15.920 0.248 1.00 97.44 265 ARG A CA 1
ATOM 2028 C C . ARG A 1 265 ? -0.000 14.723 0.590 1.00 97.44 265 ARG A C 1
ATOM 2030 O O . ARG A 1 265 ? 0.445 14.614 1.724 1.00 97.44 265 ARG A O 1
ATOM 2037 N N . VAL A 1 266 ? 0.286 13.869 -0.395 1.00 97.69 266 VAL A N 1
ATOM 2038 C CA . VAL A 1 266 ? 1.188 12.710 -0.226 1.00 97.69 266 VAL A CA 1
ATOM 2039 C C . VAL A 1 266 ? 2.573 13.164 0.225 1.00 97.69 266 VAL A C 1
ATOM 2041 O O . VAL A 1 266 ? 3.119 12.580 1.146 1.00 97.69 266 VAL A O 1
ATOM 2044 N N . GLU A 1 267 ? 3.087 14.243 -0.363 1.00 97.81 267 GLU A N 1
ATOM 2045 C CA . GLU A 1 267 ? 4.354 14.869 0.033 1.00 97.81 267 GLU A CA 1
ATOM 2046 C C . GLU A 1 267 ? 4.383 15.231 1.524 1.00 97.81 267 GLU A C 1
ATOM 2048 O O . GLU A 1 267 ? 5.303 14.836 2.224 1.00 97.81 267 GLU A O 1
ATOM 2053 N N . SER A 1 268 ? 3.338 15.899 2.028 1.00 97.75 268 SER A N 1
ATOM 2054 C CA . SER A 1 268 ? 3.242 16.270 3.447 1.00 97.75 268 SER A CA 1
ATOM 2055 C C . SER A 1 268 ? 3.141 15.052 4.365 1.00 97.75 268 SER A C 1
ATOM 2057 O O . SER A 1 268 ? 3.715 15.033 5.442 1.00 97.75 268 SER A O 1
ATOM 2059 N N . VAL A 1 269 ? 2.406 14.021 3.946 1.00 97.12 269 VAL A N 1
ATOM 2060 C CA . VAL A 1 269 ? 2.283 12.781 4.723 1.00 97.12 269 VAL A CA 1
ATOM 2061 C C . VAL A 1 269 ? 3.627 12.061 4.822 1.00 97.12 269 VAL A C 1
ATOM 2063 O O . VAL A 1 269 ? 3.994 11.614 5.901 1.00 97.12 269 VAL A O 1
ATOM 2066 N N . LEU A 1 270 ? 4.360 11.950 3.713 1.00 96.81 270 LEU A N 1
ATOM 2067 C CA . LEU A 1 270 ? 5.670 11.302 3.705 1.00 96.81 270 LEU A CA 1
ATOM 2068 C C . LEU A 1 270 ? 6.721 12.134 4.448 1.00 96.81 270 LEU A C 1
ATOM 2070 O O . LEU A 1 270 ? 7.542 11.550 5.144 1.00 96.81 270 LEU A O 1
ATOM 2074 N N . SER A 1 271 ? 6.655 13.470 4.389 1.00 96.50 271 SER A N 1
ATOM 2075 C CA . SER A 1 271 ? 7.562 14.320 5.167 1.00 96.50 271 SER A CA 1
ATOM 2076 C C . SER A 1 271 ? 7.370 14.142 6.673 1.00 96.50 271 SER A C 1
ATOM 2078 O O . SER A 1 271 ? 8.357 14.084 7.393 1.00 96.50 271 SER A O 1
ATOM 2080 N N . TYR A 1 272 ? 6.128 13.977 7.152 1.00 95.62 272 TYR A N 1
ATOM 2081 C CA . TYR A 1 272 ? 5.890 13.661 8.566 1.00 95.62 272 TYR A CA 1
ATOM 2082 C C . TYR A 1 272 ? 6.543 12.337 8.978 1.00 95.62 272 TYR A C 1
ATOM 2084 O O . TYR A 1 272 ? 7.152 12.266 10.038 1.00 95.62 272 TYR A O 1
ATOM 2092 N N . ILE A 1 273 ? 6.485 11.316 8.119 1.00 94.69 273 ILE A N 1
ATOM 2093 C CA . ILE A 1 273 ? 7.141 10.025 8.372 1.00 94.69 273 ILE A CA 1
ATOM 2094 C C . ILE A 1 273 ? 8.676 10.167 8.363 1.00 94.69 273 ILE A C 1
ATOM 2096 O O . ILE A 1 273 ? 9.371 9.557 9.175 1.00 94.69 273 ILE A O 1
ATOM 2100 N N . ASP A 1 274 ? 9.226 10.987 7.465 1.00 94.19 274 ASP A N 1
ATOM 2101 C CA . ASP A 1 274 ? 10.668 11.243 7.397 1.00 94.19 274 ASP A CA 1
ATOM 2102 C C . ASP A 1 274 ? 11.188 11.982 8.648 1.00 94.19 274 ASP A C 1
ATOM 2104 O O . ASP A 1 274 ? 12.308 11.720 9.104 1.00 94.19 274 ASP A O 1
ATOM 2108 N N . GLU A 1 275 ? 10.371 12.867 9.225 1.00 94.44 275 GLU A N 1
ATOM 2109 C CA . GLU A 1 275 ? 10.673 13.638 10.438 1.00 94.44 275 GLU A CA 1
ATOM 2110 C C . GLU A 1 275 ? 10.641 12.791 11.726 1.00 94.44 275 GLU A C 1
ATOM 2112 O O . GLU A 1 275 ? 11.317 13.140 12.694 1.00 94.44 275 GLU A O 1
ATOM 2117 N N . GLU A 1 276 ? 9.931 11.658 11.755 1.00 92.62 276 GLU A N 1
ATOM 2118 C CA . GLU A 1 276 ? 9.827 10.805 12.948 1.00 92.62 276 GLU A CA 1
ATOM 2119 C C . GLU A 1 276 ? 11.145 10.086 13.278 1.00 92.62 276 GLU A C 1
ATOM 2121 O O . GLU A 1 276 ? 11.633 9.251 12.515 1.00 92.62 276 GLU A O 1
ATOM 2126 N N . GLU A 1 277 ? 11.739 10.371 14.441 1.00 88.88 277 GLU A N 1
ATOM 2127 C CA . GLU A 1 277 ? 13.045 9.820 14.846 1.00 88.88 277 GLU A CA 1
ATOM 2128 C C . GLU A 1 277 ? 13.052 8.291 14.998 1.00 88.88 277 GLU A C 1
ATOM 2130 O O . GLU A 1 277 ? 14.058 7.647 14.704 1.00 88.88 277 GLU A O 1
ATOM 2135 N N . GLU A 1 278 ? 11.929 7.708 15.419 1.00 89.19 278 GLU A N 1
ATOM 2136 C CA . GLU A 1 278 ? 11.786 6.265 15.661 1.00 89.19 278 GLU A CA 1
ATOM 2137 C C . GLU A 1 278 ? 11.695 5.447 14.366 1.00 89.19 278 GLU A C 1
ATOM 2139 O O . GLU A 1 278 ? 11.821 4.221 14.377 1.00 89.19 278 GLU A O 1
ATOM 2144 N N . PHE A 1 279 ? 11.491 6.122 13.237 1.00 89.50 279 PHE A N 1
ATOM 2145 C CA . PHE A 1 279 ? 11.248 5.478 11.966 1.00 89.50 279 PHE A CA 1
ATOM 2146 C C . PHE A 1 279 ? 12.551 5.010 11.309 1.00 89.50 279 PHE A C 1
ATOM 2148 O O . PHE A 1 279 ? 13.520 5.768 11.183 1.00 89.50 279 PHE A O 1
ATOM 2155 N N . LEU A 1 280 ? 12.589 3.753 10.854 1.00 88.62 280 LEU A N 1
ATOM 2156 C CA . LEU A 1 280 ? 13.790 3.189 10.234 1.00 88.62 280 LEU A CA 1
ATOM 2157 C C . LEU A 1 280 ? 14.175 3.967 8.968 1.00 88.62 280 LEU A C 1
ATOM 2159 O O . LEU A 1 280 ? 13.360 4.169 8.068 1.00 88.62 280 LEU A O 1
ATOM 2163 N N . SER A 1 281 ? 15.455 4.328 8.862 1.00 90.88 281 SER A N 1
ATOM 2164 C CA . SER A 1 281 ? 15.993 5.118 7.744 1.00 90.88 281 SER A CA 1
ATOM 2165 C C . SER A 1 281 ? 15.795 4.473 6.370 1.00 90.88 281 SER A C 1
ATOM 2167 O O . SER A 1 281 ? 15.744 5.189 5.380 1.00 90.88 281 SER A O 1
ATOM 2169 N N . ILE A 1 282 ? 15.631 3.147 6.307 1.00 92.38 282 ILE A N 1
ATOM 2170 C CA . ILE A 1 282 ? 15.369 2.394 5.069 1.00 92.38 282 ILE A CA 1
ATOM 2171 C C . ILE A 1 282 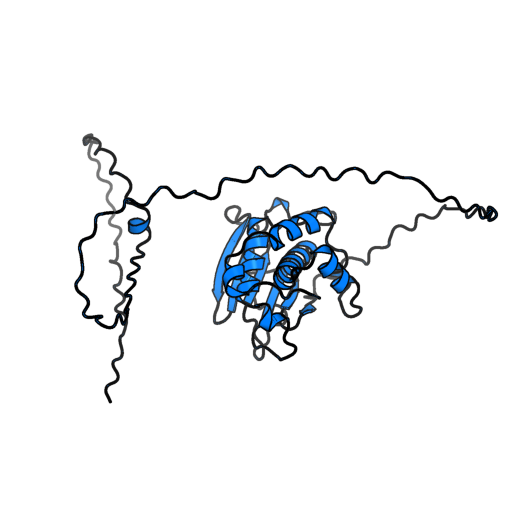? 14.048 2.770 4.387 1.00 92.38 282 ILE A C 1
ATOM 2173 O O . ILE A 1 282 ? 13.863 2.509 3.204 1.00 92.38 282 ILE A O 1
ATOM 2177 N N . TRP A 1 283 ? 13.106 3.334 5.134 1.00 92.88 283 TRP A N 1
ATOM 2178 C CA . TRP A 1 283 ? 11.807 3.739 4.613 1.00 92.88 283 TRP A CA 1
ATOM 2179 C C . TRP A 1 283 ? 11.749 5.242 4.307 1.00 92.88 283 TRP A C 1
ATOM 2181 O O . TRP A 1 283 ? 10.782 5.695 3.694 1.00 92.88 283 TRP A O 1
ATOM 2191 N N . LYS A 1 284 ? 12.765 6.009 4.728 1.00 93.00 284 LYS A N 1
ATOM 2192 C CA . LYS A 1 284 ? 12.780 7.473 4.649 1.00 93.00 284 LYS A CA 1
ATOM 2193 C C . LYS A 1 284 ? 13.324 7.981 3.324 1.00 93.00 284 LYS A C 1
ATOM 2195 O O . LYS A 1 284 ? 14.285 7.427 2.802 1.00 93.00 284 LYS A O 1
ATOM 2200 N N . ALA A 1 285 ? 12.757 9.069 2.804 1.00 90.69 285 ALA A N 1
ATOM 2201 C CA . ALA A 1 285 ? 13.183 9.724 1.559 1.00 90.69 285 ALA A CA 1
ATOM 2202 C C . ALA A 1 285 ? 13.267 8.786 0.328 1.00 90.69 285 ALA A C 1
ATOM 2204 O O . ALA A 1 285 ? 13.915 9.093 -0.674 1.00 90.69 285 ALA A O 1
ATOM 2205 N N . GLU A 1 286 ? 12.572 7.645 0.375 1.00 91.19 286 GLU A N 1
ATOM 2206 C CA . GLU A 1 286 ? 12.617 6.607 -0.658 1.00 91.19 286 GLU A CA 1
ATOM 2207 C C . GLU A 1 286 ? 11.635 6.839 -1.803 1.00 91.19 286 GLU A C 1
ATOM 2209 O O . GLU A 1 286 ? 11.538 6.000 -2.697 1.00 91.19 286 GLU A O 1
ATOM 2214 N N . VAL A 1 287 ? 10.887 7.942 -1.810 1.00 94.94 287 VAL A N 1
ATOM 2215 C CA . VAL A 1 287 ? 9.885 8.260 -2.837 1.00 94.94 287 VAL A CA 1
ATOM 2216 C C . VAL A 1 287 ? 10.285 9.545 -3.555 1.00 94.94 287 VAL A C 1
ATOM 2218 O O . VAL A 1 287 ? 10.516 10.571 -2.923 1.00 94.94 287 VAL A O 1
ATOM 2221 N N . SER A 1 288 ? 10.373 9.508 -4.884 1.00 95.25 288 SER A N 1
ATOM 2222 C CA . SER A 1 288 ? 10.734 10.675 -5.690 1.00 95.25 288 SER A CA 1
ATOM 2223 C C . SER A 1 288 ? 9.530 11.590 -5.931 1.00 95.25 288 SER A C 1
ATOM 2225 O O . SER A 1 288 ? 8.378 11.178 -5.792 1.00 95.25 288 SER A O 1
ATOM 2227 N N . GLY A 1 289 ? 9.782 12.834 -6.351 1.00 95.88 289 GLY A N 1
ATOM 2228 C CA . GLY A 1 289 ? 8.725 13.805 -6.674 1.00 95.88 289 GLY A CA 1
ATOM 2229 C C . GLY A 1 289 ? 7.689 13.284 -7.677 1.00 95.88 289 GLY A C 1
ATOM 2230 O O . GLY A 1 289 ? 6.487 13.393 -7.434 1.00 95.88 289 GLY A O 1
ATOM 2231 N N . ASP A 1 290 ? 8.139 12.641 -8.756 1.00 96.19 290 ASP A N 1
ATOM 2232 C CA . ASP A 1 290 ? 7.251 12.087 -9.789 1.00 96.19 290 ASP A CA 1
ATOM 2233 C C . ASP A 1 290 ? 6.368 10.951 -9.241 1.00 96.19 290 ASP A C 1
ATOM 2235 O O . ASP A 1 290 ? 5.189 10.816 -9.587 1.00 96.19 290 ASP A O 1
ATOM 2239 N N . GLU A 1 291 ? 6.927 10.127 -8.352 1.00 96.94 291 GLU A N 1
ATOM 2240 C CA . GLU A 1 291 ? 6.223 9.023 -7.696 1.00 96.94 291 GLU A CA 1
ATOM 2241 C C . GLU A 1 291 ? 5.185 9.555 -6.703 1.00 96.94 291 GLU A C 1
ATOM 2243 O O . GLU A 1 291 ? 4.042 9.083 -6.693 1.00 96.94 291 GLU A O 1
ATOM 2248 N N . MET A 1 292 ? 5.537 10.603 -5.948 1.00 97.50 292 MET A N 1
ATOM 2249 C CA . MET A 1 292 ? 4.622 11.324 -5.064 1.00 97.50 292 MET A CA 1
ATOM 2250 C C . MET A 1 292 ? 3.470 11.967 -5.838 1.00 97.50 292 MET A C 1
ATOM 2252 O O . MET A 1 292 ? 2.317 11.842 -5.423 1.00 97.50 292 MET A O 1
ATOM 2256 N N . GLU A 1 293 ? 3.729 12.615 -6.979 1.00 97.44 293 GLU A N 1
ATOM 2257 C CA . GLU A 1 293 ? 2.679 13.222 -7.808 1.00 97.44 293 GLU A CA 1
ATOM 2258 C C . GLU A 1 293 ? 1.705 12.157 -8.336 1.00 97.44 293 GLU A C 1
ATOM 2260 O O . GLU A 1 293 ? 0.475 12.321 -8.308 1.00 97.44 293 GLU A O 1
ATOM 2265 N N . ARG A 1 294 ? 2.245 11.018 -8.770 1.00 97.31 294 ARG A N 1
ATOM 2266 C CA . ARG A 1 294 ? 1.450 9.891 -9.253 1.00 97.31 294 ARG A CA 1
ATOM 2267 C C . ARG A 1 294 ? 0.595 9.288 -8.138 1.00 97.31 294 ARG A C 1
ATOM 2269 O O . ARG A 1 294 ? -0.617 9.139 -8.324 1.00 97.31 294 ARG A O 1
ATOM 2276 N N . ALA A 1 295 ? 1.175 9.019 -6.970 1.00 97.44 295 ALA A N 1
ATOM 2277 C CA . ALA A 1 295 ? 0.442 8.571 -5.787 1.00 97.44 295 ALA A CA 1
ATOM 2278 C C . ALA A 1 295 ? -0.625 9.597 -5.368 1.00 97.44 295 ALA A C 1
ATOM 2280 O O . ALA A 1 295 ? -1.770 9.234 -5.104 1.00 97.44 295 ALA A O 1
ATOM 2281 N N . GLN A 1 296 ? -0.312 10.894 -5.418 1.00 97.81 296 GLN A N 1
ATOM 2282 C CA . GLN A 1 296 ? -1.232 11.981 -5.089 1.00 97.81 296 GLN A CA 1
ATOM 2283 C C . GLN A 1 296 ? -2.463 12.005 -5.994 1.00 97.81 296 GLN A C 1
ATOM 2285 O O . GLN A 1 296 ? -3.584 12.240 -5.521 1.00 97.81 296 GLN A O 1
ATOM 2290 N N . LYS A 1 297 ? -2.268 11.786 -7.296 1.00 97.44 297 LYS A N 1
ATOM 2291 C CA . LYS A 1 297 ? -3.355 11.697 -8.273 1.00 97.44 297 LYS A CA 1
ATOM 2292 C C . LYS A 1 297 ? -4.289 10.534 -7.950 1.00 97.44 297 LYS A C 1
ATOM 2294 O O . LYS A 1 297 ? -5.503 10.690 -8.074 1.00 97.44 297 LYS A O 1
ATOM 2299 N N . ILE A 1 298 ? -3.745 9.395 -7.519 1.00 97.44 298 ILE A N 1
ATOM 2300 C CA . ILE A 1 298 ? -4.539 8.234 -7.105 1.00 97.44 298 ILE A CA 1
ATOM 2301 C C . ILE A 1 298 ? -5.222 8.484 -5.763 1.00 97.44 298 ILE A C 1
ATOM 2303 O O . ILE A 1 298 ? -6.418 8.232 -5.667 1.00 97.44 298 ILE A O 1
ATOM 2307 N N . ALA A 1 299 ? -4.547 9.068 -4.775 1.00 95.62 299 ALA A N 1
ATOM 2308 C CA . ALA A 1 299 ? -5.148 9.432 -3.492 1.00 95.62 299 ALA A CA 1
ATOM 2309 C C . ALA A 1 299 ? -6.387 10.329 -3.678 1.00 95.62 299 ALA A C 1
ATOM 2311 O O . ALA A 1 299 ? -7.418 10.097 -3.059 1.00 95.62 299 ALA A O 1
ATOM 2312 N N . LYS A 1 300 ? -6.342 11.288 -4.613 1.00 95.12 300 LYS A N 1
ATOM 2313 C CA . LYS A 1 300 ? -7.480 12.169 -4.948 1.00 95.12 300 LYS A CA 1
ATOM 2314 C C . LYS A 1 300 ? -8.504 11.556 -5.903 1.00 95.12 300 LYS A C 1
ATOM 2316 O O . LYS A 1 300 ? -9.572 12.137 -6.106 1.00 95.12 300 LYS A O 1
ATOM 2321 N N . ALA A 1 301 ? -8.182 10.438 -6.552 1.00 92.25 301 ALA A N 1
ATOM 2322 C CA . ALA A 1 301 ? -9.099 9.803 -7.484 1.00 92.25 301 ALA A CA 1
ATOM 2323 C C . ALA A 1 301 ? -10.325 9.278 -6.733 1.00 92.25 301 ALA A C 1
ATOM 2325 O O . ALA A 1 301 ? -10.222 8.794 -5.607 1.00 92.25 301 ALA A O 1
ATOM 2326 N N . TRP A 1 302 ? -11.486 9.330 -7.383 1.00 84.69 302 TRP A N 1
ATOM 2327 C CA . TRP A 1 302 ? -12.730 8.844 -6.796 1.00 84.69 302 TRP A CA 1
ATOM 2328 C C . TRP A 1 302 ? -12.582 7.400 -6.278 1.00 84.69 302 TRP A C 1
ATOM 2330 O O . TRP A 1 302 ? -12.001 6.541 -6.947 1.00 84.69 302 TRP A O 1
ATOM 2340 N N . SER A 1 303 ? -13.099 7.155 -5.077 1.00 81.00 303 SER A N 1
ATOM 2341 C CA . SER A 1 303 ? -13.247 5.828 -4.478 1.00 81.00 303 SER A CA 1
ATOM 2342 C C . SER A 1 303 ? -14.700 5.659 -4.067 1.00 81.00 303 SER A C 1
ATOM 2344 O O . SER A 1 303 ? -15.303 6.612 -3.568 1.00 81.00 303 SER A O 1
ATOM 2346 N N . TYR A 1 304 ? -15.257 4.456 -4.199 1.00 80.94 304 TYR A N 1
ATOM 2347 C CA . TYR A 1 304 ? -16.571 4.161 -3.623 1.00 80.94 304 TYR A CA 1
ATOM 2348 C C . TYR A 1 304 ? -16.567 4.358 -2.096 1.00 80.94 304 TYR A C 1
ATOM 2350 O O . TYR A 1 304 ? -17.589 4.736 -1.527 1.00 80.94 304 TYR A O 1
ATOM 2358 N N . LEU A 1 305 ? -15.400 4.215 -1.453 1.00 75.44 305 LEU A N 1
ATOM 2359 C CA . LEU A 1 305 ? -15.207 4.464 -0.026 1.00 75.44 305 LEU A CA 1
ATOM 2360 C C . LEU A 1 305 ? -15.513 5.906 0.379 1.00 75.44 305 LEU A C 1
ATOM 2362 O O . LEU A 1 305 ? -15.876 6.134 1.524 1.00 75.44 305 LEU A O 1
ATOM 2366 N N . THR A 1 306 ? -15.456 6.876 -0.539 1.00 74.38 306 THR A N 1
ATOM 2367 C CA . THR A 1 306 ? -15.839 8.269 -0.229 1.00 74.38 306 THR A CA 1
ATOM 2368 C C . THR A 1 306 ? -17.303 8.406 0.195 1.00 74.38 306 THR A C 1
ATOM 2370 O O . THR A 1 306 ? -17.654 9.362 0.880 1.00 74.38 306 THR A O 1
ATOM 2373 N N . GLN A 1 307 ? -18.163 7.451 -0.176 1.00 71.56 307 GLN A N 1
ATOM 2374 C CA . GLN A 1 307 ? -19.555 7.415 0.279 1.00 71.56 307 GLN A CA 1
ATOM 2375 C C . GLN A 1 307 ? -19.688 6.881 1.710 1.00 71.56 307 GLN A C 1
ATOM 2377 O O . GLN A 1 307 ? -20.651 7.217 2.391 1.00 71.56 307 GLN A O 1
ATOM 2382 N N . ILE A 1 308 ? -18.734 6.058 2.151 1.00 67.38 308 ILE A N 1
ATOM 2383 C CA . ILE A 1 308 ? -18.757 5.367 3.446 1.00 67.38 308 ILE A CA 1
ATOM 2384 C C . ILE A 1 308 ? -17.967 6.161 4.493 1.00 67.38 308 ILE A C 1
ATOM 2386 O O . ILE A 1 308 ? -18.420 6.306 5.621 1.00 67.38 308 ILE A O 1
ATOM 2390 N N . ALA A 1 309 ? -16.816 6.717 4.108 1.00 59.31 309 ALA A N 1
ATOM 2391 C CA . ALA A 1 309 ? -15.888 7.412 4.997 1.00 59.31 309 ALA A CA 1
ATOM 2392 C C . ALA A 1 309 ? -16.371 8.804 5.451 1.00 59.31 309 ALA A C 1
ATOM 2394 O O . ALA A 1 309 ? -15.778 9.390 6.351 1.00 59.31 309 ALA A O 1
ATOM 2395 N N . GLY A 1 310 ? -17.447 9.334 4.857 1.00 62.44 310 GLY A N 1
ATOM 2396 C CA . GLY A 1 310 ? -17.890 10.708 5.093 1.00 62.44 310 GLY A CA 1
ATOM 2397 C C . GLY A 1 310 ? -16.930 11.750 4.492 1.00 62.44 310 GLY A C 1
ATOM 2398 O O . GLY A 1 310 ? -15.840 11.416 4.026 1.00 62.44 310 GLY A O 1
ATOM 2399 N N . PRO A 1 311 ? -17.335 13.030 4.415 1.00 66.56 311 PRO A N 1
ATOM 2400 C CA . PRO A 1 311 ? -16.431 14.090 3.982 1.00 66.56 311 PRO A CA 1
ATOM 2401 C C . PRO A 1 311 ? -15.289 14.253 5.000 1.00 66.56 311 PRO A C 1
ATOM 2403 O O . PRO A 1 311 ? -15.563 14.210 6.201 1.00 66.56 311 PRO A O 1
ATOM 2406 N N . PRO A 1 312 ? -14.038 14.483 4.554 1.00 61.75 312 PRO A N 1
ATOM 2407 C CA . PRO A 1 312 ? -12.938 14.737 5.474 1.00 61.75 312 PRO A CA 1
ATOM 2408 C C . PRO A 1 312 ? -13.269 15.955 6.353 1.00 61.75 312 PRO A C 1
ATOM 2410 O O . PRO A 1 312 ? -13.858 16.927 5.850 1.00 61.75 312 PRO A O 1
ATOM 2413 N N . PRO A 1 313 ? -12.927 15.921 7.653 1.00 60.78 313 PRO A N 1
ATOM 2414 C CA . PRO A 1 313 ? -13.133 17.059 8.533 1.00 60.78 313 PRO A CA 1
ATOM 2415 C C . PRO A 1 313 ? -12.393 18.269 7.960 1.00 60.78 313 PRO A C 1
ATOM 2417 O O . PRO A 1 313 ? -11.236 18.185 7.547 1.00 60.78 313 PRO A O 1
ATOM 2420 N N . LYS A 1 314 ? -13.080 19.412 7.895 1.00 63.75 314 LYS A N 1
ATOM 2421 C CA . LYS A 1 314 ? -12.424 20.669 7.540 1.00 63.75 314 LYS A CA 1
ATOM 2422 C C . LYS A 1 314 ? -11.502 21.022 8.701 1.00 63.75 314 LYS A C 1
ATOM 2424 O O . LYS A 1 314 ? -11.999 21.412 9.751 1.00 63.75 314 LYS A O 1
ATOM 2429 N N . LEU A 1 315 ? -10.196 20.855 8.511 1.00 53.56 315 LEU A N 1
ATOM 2430 C CA . LEU A 1 315 ? -9.195 21.431 9.403 1.00 53.56 315 LEU A CA 1
ATOM 2431 C C . LEU A 1 315 ? -9.385 22.954 9.349 1.00 53.56 315 LEU A C 1
ATOM 2433 O O . LEU A 1 315 ? -9.186 23.563 8.296 1.00 53.56 315 LEU A O 1
ATOM 2437 N N . SER A 1 316 ? -9.923 23.513 10.433 1.00 55.28 316 SER A N 1
ATOM 2438 C CA . SER A 1 316 ? -10.139 24.949 10.639 1.00 55.28 316 SER A CA 1
ATOM 2439 C C . SER A 1 316 ? -8.898 25.611 11.201 1.00 55.28 316 SER A C 1
ATOM 2441 O O . SER A 1 316 ? -8.330 24.997 12.132 1.00 55.28 316 SER A O 1
#